Protein 1JP4 (pdb70)

Secondary structure (DSSP, 8-state):
--HHHHHHHHHHHHHHHHHHHHHHHHHH-----EEEEETTEEE-HHHHHHHHHHHHHHHHH-TTSEEEESS------GGG------HHHHTSPPPGGGTT--GGGEEEEEEEEE-HHHHHTT-GGG-EEEEEEEETTEEEEEEEEETTTTTTS-TTSPP-EEEEEETTTEEESS---PPPTT--EEEEESSS--HHHHHHHHTT--SEEEEES-HHHHHHHHHTTS-SEEEE-SS--BHHHHHHHHHHHHHTT-EEE-TTSPPP--STTS-SB-TT-EEEESS-HHHHHHHS-HHHHHH---

Nearest PDB structures (foldseek):
  1jp4-assembly1_A  TM=1.003E+00  e=3.052E-68  Rattus norvegicus
  2wef-assembly1_A  TM=9.963E-01  e=5.441E-61  Homo sapiens
  4qxd-assembly1_A  TM=8.250E-01  e=1.112E-19  Entamoeba histolytica HM-1:IMSS
  5djk-assembly1_A  TM=7.643E-01  e=1.186E-14  Mycobacterium tuberculosis
  1g0i-assembly1_B  TM=7.900E-01  e=2.298E-10  Methanocaldococcus jannaschii

GO terms:
  GO:0000287 magnesium ion binding (F, IDA)
  GO:0008441 3'(2'),5'-bisphosphate nucleotidase activity (F, IDA)
  GO:0004441 inositol-1,4-bisphosphate 1-phosphatase activity (F, IDA)

Foldseek 3Di:
DQPPLQLQQQLQQLQVLLLVLLVVCVVVPAFCWDADPDPQRIDTPSQVLSVLLNVVQSCVVQVLEAEAEDDDDDDHDPVSHDPDGHVVSVVDDDQPVCRPDDSNQKYKYWYSWFQVSCSVVVVQQQIWTKIWIDGPFATFKIKIKRSAVPVVVDDVDDGIWMWIAGANPFIDTDDFDAADPPFAEEEEAQRDDDPLQVVQVVLLVHPYYHHTTALQSVLVCQRRHVHFKYTGQAKDAFCRRPRRSQNNLVRLPKDKPFLQRHRGTDGPPDDGIPQGHMIIGNPPSVSSSVRGDPVSVVVTDD

Sequence (302 aa):
HNVLMRLVASAYSIAQKAGTIVRCVIAEGDLGIVQKTSATDLQTKADRMVQMSICSSLSRKFPKLTIIGEEDLPEVDQELIEDGQSEEILKQPCPSQYSAIKEEDLVVWVDPVDGTKEYTEGLLDNVTVLIGIAYEGKAIAGIINQPYYNYQAGPDAVLGRTIWGVLGLGAFGFQLKEAPAGKHIITTTRSHSNKLVTDCIAAMNPDNVLRVGGAGNKIIQLIEGKASAYVFASPGCKKWDTCAPEVILHAVGGKLTDIHGNPLQYDKEVKHMNSAGVLAALRNYEYYASRVPESVKSALIP

Structure (mmCIF, N/CA/C/O backbone):
data_1JP4
#
_entry.id   1JP4
#
_cell.length_a   48.635
_cell.length_b   74.493
_cell.length_c   92.827
_cell.angle_alpha   90.00
_cell.angle_beta   90.00
_cell.angle_gamma   90.00
#
_symmetry.space_group_name_H-M   'P 21 21 21'
#
loop_
_entity.id
_entity.type
_entity.pdbx_description
1 polymer "3'(2'),5'-bisphosphate nucleotidase"
2 non-polymer 'PHOSPHATE ION'
3 non-polymer 'MAGNESIUM ION'
4 non-polymer 'ADENOSINE MONOPHOSPHATE'
5 non-polymer BETA-MERCAPTOETHANOL
6 water water
#
loop_
_atom_site.group_PDB
_atom_site.id
_atom_site.type_symbol
_atom_site.label_atom_id
_atom_site.labe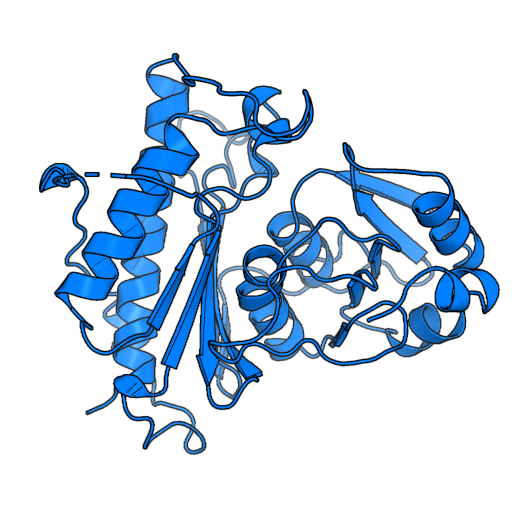l_alt_id
_atom_site.label_comp_id
_atom_site.label_asym_id
_atom_site.label_entity_id
_atom_site.label_seq_id
_atom_site.pdbx_PDB_ins_code
_atom_site.Cartn_x
_atom_site.Cartn_y
_atom_site.Cartn_z
_atom_site.occupancy
_atom_site.B_iso_or_equiv
_atom_site.auth_seq_id
_atom_site.auth_comp_id
_atom_site.auth_asym_id
_atom_site.auth_atom_id
_atom_site.pdbx_PDB_model_num
ATOM 1 N N . HIS A 1 5 ? 17.789 -1.674 15.054 1.00 24.76 5 HIS A N 1
ATOM 2 C CA . HIS A 1 5 ? 18.970 -1.146 15.783 1.00 20.28 5 HIS A CA 1
ATOM 3 C C . HIS A 1 5 ? 19.804 -0.182 14.912 1.00 15.83 5 HIS A C 1
ATOM 4 O O . HIS A 1 5 ? 20.619 0.561 15.439 1.00 17.77 5 HIS A O 1
ATOM 6 N N . ASN A 1 6 ? 19.640 -0.267 13.603 1.00 16.02 6 ASN A N 1
ATOM 7 C CA . ASN A 1 6 ? 20.198 0.735 12.669 1.00 14.97 6 ASN A CA 1
ATOM 8 C C . ASN A 1 6 ? 21.715 0.851 12.863 1.00 11.80 6 ASN A C 1
ATOM 9 O O . ASN A 1 6 ? 22.282 1.949 12.787 1.00 11.52 6 ASN A O 1
ATOM 14 N N . VAL A 1 7 ? 22.359 -0.291 13.079 1.00 12.98 7 VAL A N 1
ATOM 15 C CA . VAL A 1 7 ? 23.767 -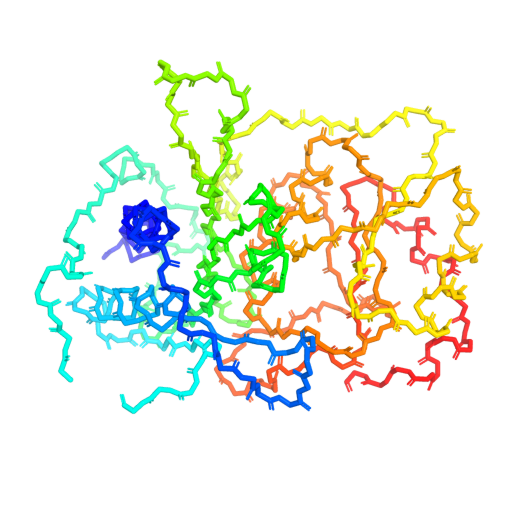0.286 13.483 1.00 11.34 7 VAL A CA 1
ATOM 16 C C . VAL A 1 7 ? 24.699 0.358 12.444 1.00 10.68 7 VAL A C 1
ATOM 17 O O . VAL A 1 7 ? 25.515 1.193 12.800 1.00 10.53 7 VAL A O 1
ATOM 21 N N . LEU A 1 8 ? 24.619 -0.060 11.188 1.00 10.64 8 LEU A N 1
ATOM 22 C CA . LEU A 1 8 ? 25.587 0.444 10.214 1.00 10.10 8 LEU A CA 1
ATOM 23 C C . LEU A 1 8 ? 25.516 1.961 10.099 1.00 9.60 8 LEU A C 1
ATOM 24 O O . LEU A 1 8 ? 26.543 2.656 10.158 1.00 10.59 8 LEU A O 1
ATOM 29 N N . MET A 1 9 ? 24.316 2.495 9.896 1.00 10.37 9 MET A N 1
ATOM 30 C CA . MET A 1 9 ? 24.212 3.926 9.684 1.00 8.53 9 MET A CA 1
ATOM 31 C C . MET A 1 9 ? 24.546 4.735 10.940 1.00 8.98 9 MET A C 1
ATOM 32 O O . MET A 1 9 ? 25.107 5.832 10.848 1.00 10.88 9 MET A O 1
ATOM 37 N N . ARG A 1 10 ? 24.241 4.195 12.126 1.00 9.61 10 ARG A N 1
ATOM 38 C CA . ARG A 1 10 ? 24.659 4.858 13.350 1.00 10.37 10 ARG A CA 1
ATOM 39 C C . ARG A 1 10 ? 26.192 4.907 13.434 1.00 9.45 10 ARG A C 1
ATOM 40 O O . ARG A 1 10 ? 26.801 5.920 13.828 1.00 8.20 10 ARG A O 1
ATOM 48 N N . LEU A 1 11 ? 26.814 3.801 13.066 1.00 10.92 11 LEU A N 1
ATOM 49 C CA . LEU A 1 11 ? 28.283 3.721 13.051 1.00 9.35 11 LEU A CA 1
ATOM 50 C C . LEU A 1 11 ? 28.902 4.713 12.081 1.00 8.97 11 LEU A C 1
ATOM 51 O O . LEU A 1 11 ? 29.866 5.413 12.434 1.00 9.79 11 LEU A O 1
ATOM 56 N N . VAL A 1 12 ? 28.394 4.760 10.856 1.00 8.81 12 VAL A N 1
ATOM 57 C CA . VAL A 1 12 ? 28.910 5.691 9.845 1.00 8.61 12 VAL A CA 1
ATOM 58 C C . VAL A 1 12 ? 28.744 7.154 10.288 1.00 9.70 12 VAL A C 1
ATOM 59 O O . VAL A 1 12 ? 29.672 7.975 10.181 1.00 8.35 12 VAL A O 1
ATOM 63 N N . ALA A 1 13 ? 27.590 7.459 10.853 1.00 8.98 13 ALA A N 1
ATOM 64 C CA . ALA A 1 13 ? 27.307 8.829 11.283 1.00 9.64 13 ALA A CA 1
ATOM 65 C C . ALA A 1 13 ? 28.245 9.260 12.422 1.00 8.61 13 ALA A C 1
ATOM 66 O O . ALA A 1 13 ? 28.716 10.400 12.460 1.00 9.40 13 ALA A O 1
ATOM 68 N N . SER A 1 14 ? 28.546 8.335 13.333 1.00 7.68 14 SER A N 1
ATOM 69 C CA . SER A 1 14 ? 29.513 8.630 14.398 1.00 8.19 14 SER A CA 1
ATOM 70 C C . SER A 1 14 ? 30.942 8.688 13.860 1.00 8.34 14 SER A C 1
ATOM 71 O O . SER A 1 14 ? 31.706 9.571 14.225 1.00 9.17 14 SER A O 1
ATOM 74 N N . ALA A 1 15 ? 31.289 7.750 12.984 1.00 10.14 15 ALA A N 1
ATOM 75 C CA . ALA A 1 15 ? 32.638 7.729 12.412 1.00 9.00 15 ALA A CA 1
ATOM 76 C C . ALA A 1 15 ? 32.943 9.009 11.665 1.00 9.99 15 ALA A C 1
ATOM 77 O O . ALA A 1 15 ? 34.052 9.496 11.722 1.00 8.21 15 ALA A O 1
ATOM 79 N N . TYR A 1 16 ? 31.932 9.586 11.013 1.00 8.04 16 TYR A N 1
ATOM 80 C CA . TYR A 1 16 ? 32.101 10.862 10.292 1.00 8.86 16 TYR A CA 1
ATOM 81 C C . TYR A 1 16 ? 32.573 11.960 11.280 1.00 8.88 16 TYR A C 1
ATOM 82 O O . TYR A 1 16 ? 33.575 12.623 11.064 1.00 8.87 16 TYR A O 1
ATOM 91 N N . SER A 1 17 ? 31.864 12.121 12.404 1.00 9.08 17 SER A N 1
ATOM 92 C CA . SER A 1 17 ? 32.223 13.117 13.401 1.00 9.35 17 SER A CA 1
ATOM 93 C C . SER A 1 17 ? 33.560 12.800 14.067 1.00 9.76 17 SER A C 1
ATOM 94 O O . SER A 1 17 ? 34.361 13.704 14.344 1.00 10.53 17 SER A O 1
ATOM 97 N N . ILE A 1 18 ? 33.809 11.519 14.319 1.00 7.97 18 ILE A N 1
ATOM 98 C CA . ILE A 1 18 ? 35.068 11.087 14.912 1.00 8.61 18 ILE A CA 1
ATOM 99 C C . ILE A 1 18 ? 36.246 11.415 13.979 1.00 9.06 18 ILE A C 1
ATOM 100 O O . ILE A 1 18 ? 37.317 11.849 14.411 1.00 11.50 18 ILE A O 1
ATOM 105 N N . ALA A 1 19 ? 36.044 11.214 12.678 1.00 9.00 19 ALA A N 1
ATOM 106 C CA . ALA A 1 19 ? 37.090 11.566 11.707 1.00 7.94 19 ALA A CA 1
ATOM 107 C C . ALA A 1 19 ? 37.330 13.062 11.654 1.00 9.34 19 ALA A C 1
ATOM 108 O O . ALA A 1 19 ? 38.475 13.505 11.491 1.00 9.38 19 ALA A O 1
ATOM 110 N N . GLN A 1 20 ? 36.267 13.867 11.760 1.00 10.27 20 GLN A N 1
ATOM 111 C CA . GLN A 1 20 ? 36.450 15.319 11.854 1.00 10.10 20 GLN A CA 1
ATOM 112 C C . GLN A 1 20 ? 37.278 15.703 13.077 1.00 11.76 20 GLN A C 1
ATOM 113 O O . GLN A 1 20 ? 38.171 16.575 13.004 1.00 9.95 20 GLN A O 1
ATOM 119 N N . LYS A 1 21 ? 37.047 15.035 14.208 1.00 10.99 21 LYS A N 1
ATOM 120 C CA . LYS A 1 21 ? 37.851 15.335 15.392 1.00 11.25 21 LYS A CA 1
ATOM 121 C C . LYS A 1 21 ? 39.304 14.976 15.147 1.00 10.15 21 LYS A C 1
ATOM 122 O O . LYS A 1 21 ? 40.239 15.715 15.524 1.00 10.76 21 LYS A O 1
ATOM 128 N N . ALA A 1 22 ? 39.511 13.862 14.457 1.00 10.21 22 ALA A N 1
ATOM 129 C CA . ALA A 1 22 ? 40.866 13.430 14.122 1.00 9.64 22 ALA A CA 1
ATOM 130 C C . ALA A 1 22 ? 41.580 14.497 13.298 1.00 8.81 22 ALA A C 1
ATOM 131 O O . ALA A 1 22 ? 42.756 14.805 13.535 1.00 8.99 22 ALA A O 1
ATOM 133 N N . GLY A 1 23 ? 40.897 15.067 12.332 1.00 7.33 23 GLY A N 1
ATOM 134 C CA . GLY A 1 23 ? 41.486 16.157 11.561 1.00 9.81 23 GLY A CA 1
ATOM 135 C C . GLY A 1 23 ? 41.915 17.341 12.420 1.00 11.06 23 GLY A C 1
ATOM 136 O O . GLY A 1 23 ? 43.000 17.921 12.191 1.00 11.84 23 GLY A O 1
ATOM 137 N N . THR A 1 24 ? 41.105 17.699 13.413 1.00 10.40 24 THR A N 1
ATOM 138 C CA . THR A 1 24 ? 41.534 18.745 14.346 1.00 9.78 24 THR A CA 1
ATOM 139 C C . THR A 1 24 ? 42.788 18.354 15.076 1.00 10.26 24 THR A C 1
ATOM 140 O O . THR A 1 24 ? 43.655 19.201 15.300 1.00 11.60 24 THR A O 1
ATOM 144 N N . ILE A 1 25 ? 42.942 17.084 15.442 1.00 10.58 25 ILE A N 1
ATOM 145 C CA . ILE A 1 25 ? 44.170 16.656 16.108 1.00 11.27 25 ILE A CA 1
ATOM 146 C C . ILE A 1 25 ? 45.398 16.715 15.193 1.00 9.81 25 ILE A C 1
ATOM 147 O O . ILE A 1 25 ? 46.464 17.189 15.589 1.00 12.31 25 ILE A O 1
ATOM 152 N N . VAL A 1 26 ? 45.234 16.285 13.943 1.00 9.22 26 VAL A N 1
ATOM 153 C CA . VAL A 1 26 ? 46.306 16.329 12.968 1.00 9.38 26 VAL A CA 1
ATOM 154 C C . VAL A 1 26 ? 46.788 17.758 12.766 1.00 10.57 26 VAL A C 1
ATOM 155 O O . VAL A 1 26 ? 47.978 18.022 12.726 1.00 12.25 26 VAL A O 1
ATOM 159 N N . ARG A 1 27 ? 45.867 18.691 12.668 1.00 11.14 27 ARG A N 1
ATOM 160 C CA . ARG A 1 27 ? 46.266 20.091 12.497 1.00 11.76 27 ARG A CA 1
ATOM 161 C C . ARG A 1 27 ? 46.900 20.705 13.749 1.00 12.62 27 ARG A C 1
ATOM 162 O O . ARG A 1 27 ? 47.834 21.503 13.637 1.00 15.08 27 ARG A O 1
ATOM 170 N N . CYS A 1 28 ? 46.430 20.292 14.910 1.00 12.42 28 CYS A N 1
ATOM 171 C CA . CYS A 1 28 ? 46.920 20.800 16.185 1.00 14.48 28 CYS A CA 1
ATOM 172 C C . CYS A 1 28 ? 48.368 20.380 16.410 1.00 16.27 28 CYS A C 1
ATOM 173 O O . CYS A 1 28 ? 49.211 21.163 16.885 1.00 15.99 28 CYS A O 1
ATOM 176 N N . VAL A 1 29 ? 48.695 19.154 16.031 1.00 13.60 29 VAL A N 1
ATOM 177 C CA . VAL A 1 29 ? 50.075 18.681 16.193 1.00 13.37 29 VAL A CA 1
ATOM 178 C C . VAL A 1 29 ? 51.022 19.515 15.328 1.00 14.68 29 VAL A C 1
ATOM 179 O O . VAL A 1 29 ? 52.082 19.903 15.794 1.00 15.64 29 VAL A O 1
ATOM 183 N N . ILE A 1 30 ? 50.654 19.822 14.083 1.00 14.06 30 ILE A N 1
ATOM 184 C CA . ILE A 1 30 ? 51.525 20.666 13.241 1.00 15.58 30 ILE A CA 1
ATOM 185 C C . ILE A 1 30 ? 51.642 22.053 13.881 1.00 17.47 30 ILE A C 1
ATOM 186 O O . ILE A 1 30 ? 52.722 22.620 13.962 1.00 19.24 30 ILE A O 1
ATOM 191 N N . ALA A 1 31 ? 50.528 22.598 14.326 1.00 18.26 31 ALA A N 1
ATOM 192 C CA . ALA A 1 31 ? 50.488 23.960 14.866 1.00 21.23 31 ALA A CA 1
ATOM 193 C C . ALA A 1 31 ? 51.333 24.117 16.120 1.00 22.45 31 ALA A C 1
ATOM 194 O O . ALA A 1 31 ? 51.942 25.171 16.340 1.00 23.69 31 ALA A O 1
ATOM 196 N N . GLU A 1 32 ? 51.349 23.097 16.958 1.00 19.77 32 GLU A N 1
ATOM 197 C CA . GLU A 1 32 ? 52.140 23.165 18.185 1.00 22.48 32 GLU A CA 1
ATOM 198 C C . GLU A 1 32 ? 53.625 22.855 17.901 1.00 23.51 32 GLU A C 1
ATOM 199 O O . GLU A 1 32 ? 54.475 23.127 18.753 1.00 27.69 32 GLU A O 1
ATOM 205 N N . GLY A 1 33 ? 53.942 22.301 16.728 1.00 22.92 33 GLY A N 1
ATOM 206 C CA . GLY A 1 33 ? 55.334 22.214 16.263 1.00 23.62 33 GLY A CA 1
ATOM 207 C C . GLY A 1 33 ? 56.191 20.981 16.539 1.00 25.12 33 GLY A C 1
ATOM 208 O O . GLY A 1 33 ? 57.181 20.743 15.832 1.00 28.52 33 GLY A O 1
ATOM 209 N N . ASP A 1 34 ? 55.853 20.216 17.568 1.00 21.80 34 ASP A N 1
ATOM 210 C CA . ASP A 1 34 ? 56.619 19.037 17.931 1.00 22.59 34 ASP A CA 1
ATOM 211 C C . ASP A 1 34 ? 55.931 17.786 17.449 1.00 20.41 34 ASP A C 1
ATOM 212 O O . ASP A 1 34 ? 54.912 17.387 18.020 1.00 21.99 34 ASP A O 1
ATOM 217 N N . LEU A 1 35 ? 56.482 17.152 16.420 1.00 20.18 35 LEU A N 1
ATOM 218 C CA . LEU A 1 35 ? 55.813 15.986 15.823 1.00 17.47 35 LEU A CA 1
ATOM 219 C C . LEU A 1 35 ? 56.075 14.693 16.573 1.00 17.52 35 LEU A C 1
ATOM 220 O O . LEU A 1 35 ? 55.392 13.684 16.361 1.00 17.11 35 LEU A O 1
ATOM 225 N N . GLY A 1 36 ? 57.024 14.720 17.508 1.00 17.16 36 GLY A N 1
ATOM 226 C CA . GLY A 1 36 ? 57.315 13.539 18.294 1.00 16.26 36 GLY A CA 1
ATOM 227 C C . GLY A 1 36 ? 57.585 12.306 17.462 1.00 15.97 36 GLY A C 1
ATOM 228 O O . GLY A 1 36 ? 57.054 11.226 17.709 1.00 17.66 36 GLY A O 1
ATOM 229 N N . ILE A 1 37 ? 58.466 12.469 16.486 1.00 16.24 37 ILE A N 1
ATOM 230 C CA . ILE A 1 37 ? 58.746 11.435 15.515 1.00 14.65 37 ILE A CA 1
ATOM 231 C C . ILE A 1 37 ? 59.498 10.273 16.112 1.00 19.80 37 ILE A C 1
ATOM 232 O O . ILE A 1 37 ? 60.542 10.449 16.757 1.00 20.02 37 ILE A O 1
ATOM 237 N N . VAL A 1 38 ? 58.939 9.086 15.900 1.00 17.41 38 VAL A N 1
ATOM 238 C CA . VAL A 1 38 ? 59.535 7.813 16.289 1.00 20.63 38 VAL A CA 1
ATOM 239 C C . VAL A 1 38 ? 59.772 6.990 15.019 1.00 19.75 38 VAL A C 1
ATOM 240 O O . VAL A 1 38 ? 58.901 6.850 14.181 1.00 19.00 38 VAL A O 1
ATOM 244 N N . GLN A 1 39 ? 60.959 6.447 14.875 1.00 18.31 39 GLN A N 1
ATOM 245 C CA . GLN A 1 39 ? 61.232 5.598 13.763 1.00 17.82 39 GLN A CA 1
ATOM 246 C C . GLN A 1 39 ? 60.865 4.171 14.145 1.00 20.29 39 GLN A C 1
ATOM 247 O O . GLN A 1 39 ? 61.267 3.674 15.216 1.00 20.54 39 GLN A O 1
ATOM 253 N N . LYS A 1 40 ? 60.105 3.501 13.292 1.00 18.48 40 LYS A N 1
ATOM 254 C CA . LYS A 1 40 ? 59.752 2.109 13.511 1.00 20.58 40 LYS A CA 1
ATOM 255 C C . LYS A 1 40 ? 60.792 1.227 12.777 1.00 20.34 40 LYS A C 1
ATOM 256 O O . LYS A 1 40 ? 61.929 1.137 13.259 1.00 24.57 40 LYS A O 1
ATOM 262 N N . THR A 1 41 ? 60.466 0.641 11.627 1.00 19.88 41 THR A N 1
ATOM 263 C CA . THR A 1 41 ? 61.408 -0.284 10.983 1.00 20.72 41 THR A CA 1
ATOM 264 C C . THR A 1 41 ? 62.482 0.364 10.113 1.00 19.57 41 THR A C 1
ATOM 265 O O . THR A 1 41 ? 63.450 -0.293 9.707 1.00 18.98 41 THR A O 1
ATOM 269 N N . SER A 1 42 ? 62.310 1.634 9.820 1.00 17.23 42 SER A N 1
ATOM 270 C CA . SER A 1 42 ? 63.258 2.363 8.992 1.00 16.59 42 SER A CA 1
ATOM 271 C C . SER A 1 42 ? 62.936 3.827 8.998 1.00 15.09 42 SER A C 1
ATOM 272 O O . SER A 1 42 ? 61.884 4.249 9.479 1.00 15.14 42 SER A O 1
ATOM 275 N N . ALA A 1 43 ? 63.835 4.609 8.423 1.00 13.84 43 ALA A N 1
ATOM 276 C CA . ALA A 1 43 ? 63.622 6.048 8.292 1.00 12.04 43 ALA A CA 1
ATOM 277 C C . ALA A 1 43 ? 62.429 6.436 7.433 1.00 12.55 43 ALA A C 1
ATOM 278 O O . ALA A 1 43 ? 61.994 7.589 7.510 1.00 15.37 43 ALA A O 1
ATOM 280 N N . THR A 1 44 ? 61.905 5.518 6.631 1.00 14.49 44 THR A N 1
ATOM 281 C CA . THR A 1 44 ? 60.672 5.813 5.900 1.00 18.12 44 THR A CA 1
ATOM 282 C C . THR A 1 44 ? 59.444 5.194 6.560 1.00 18.04 44 THR A C 1
ATOM 283 O O . THR A 1 44 ? 58.332 5.262 5.993 1.00 19.45 44 THR A O 1
ATOM 287 N N . ASP A 1 45 ? 59.619 4.587 7.737 1.00 15.22 45 ASP A N 1
ATOM 288 C CA . ASP A 1 45 ? 58.524 3.932 8.450 1.00 14.89 45 ASP A CA 1
ATOM 289 C C . ASP A 1 45 ? 58.353 4.608 9.811 1.00 13.91 45 ASP A C 1
ATOM 290 O O . ASP A 1 45 ? 58.913 4.163 10.833 1.00 16.29 45 ASP A O 1
ATOM 295 N N . LEU A 1 46 ? 57.645 5.735 9.797 1.00 13.93 46 LEU A N 1
ATOM 296 C CA . LEU A 1 46 ? 57.553 6.639 10.931 1.00 12.13 46 LEU A CA 1
ATOM 297 C C . LEU A 1 46 ? 56.220 6.640 11.681 1.00 13.40 46 LEU A C 1
ATOM 298 O O . LEU A 1 46 ? 55.178 6.263 11.125 1.00 12.57 46 LEU A O 1
ATOM 303 N N . GLN A 1 47 ? 56.282 7.092 12.943 1.00 12.88 47 GLN A N 1
ATOM 304 C CA . GLN A 1 47 ? 55.108 7.289 13.795 1.00 13.41 47 GLN A CA 1
ATOM 305 C C . GLN A 1 47 ? 55.281 8.618 14.523 1.00 14.37 47 GLN A C 1
ATOM 306 O O . GLN A 1 47 ? 56.363 8.882 15.078 1.00 16.83 47 GLN A O 1
ATOM 312 N N . THR A 1 48 ? 54.261 9.470 14.469 1.00 12.01 48 THR A N 1
ATOM 313 C CA . THR A 1 48 ? 54.294 10.759 15.133 1.00 13.20 48 THR A CA 1
ATOM 314 C C . THR A 1 48 ? 53.253 10.843 16.234 1.00 11.68 48 THR A C 1
ATOM 315 O O . THR A 1 48 ? 52.399 9.955 16.407 1.00 11.66 48 THR A O 1
ATOM 319 N N . LYS A 1 49 ? 53.307 11.955 16.946 1.00 12.87 49 LYS A N 1
ATOM 320 C CA . LYS A 1 49 ? 52.333 12.268 17.972 1.00 13.32 49 LYS A CA 1
ATOM 321 C C . LYS A 1 49 ? 50.917 12.233 17.406 1.00 12.46 49 LYS A C 1
ATOM 322 O O . LYS A 1 49 ? 49.959 11.860 18.109 1.00 12.20 49 LYS A O 1
ATOM 328 N N . ALA A 1 50 ? 50.757 12.644 16.151 1.00 11.50 50 ALA A N 1
ATOM 329 C CA . ALA A 1 50 ? 49.427 12.628 15.562 1.00 12.88 50 ALA A CA 1
ATOM 330 C C . ALA A 1 50 ? 48.913 11.218 15.375 1.00 9.76 50 ALA A C 1
ATOM 331 O O . ALA A 1 50 ? 47.749 10.941 15.673 1.00 10.51 50 ALA A O 1
ATOM 333 N N . ASP A 1 51 ? 49.761 10.316 14.899 1.00 10.55 51 ASP A N 1
ATOM 334 C CA . ASP A 1 51 ? 49.337 8.935 14.742 1.00 10.63 51 ASP A CA 1
ATOM 335 C C . ASP A 1 51 ? 48.860 8.353 16.073 1.00 12.44 51 ASP A C 1
ATOM 336 O O . ASP A 1 51 ? 47.824 7.677 16.148 1.00 12.13 51 ASP A O 1
ATOM 341 N N . ARG A 1 52 ? 49.620 8.622 17.138 1.00 10.40 52 ARG A N 1
ATOM 342 C CA . ARG A 1 52 ? 49.313 8.044 18.447 1.00 12.52 52 ARG A CA 1
ATOM 343 C C . ARG A 1 52 ? 48.047 8.670 19.030 1.00 11.75 52 ARG A C 1
ATOM 344 O O . ARG A 1 52 ? 47.104 7.973 19.424 1.00 12.08 52 ARG A O 1
ATOM 352 N N . MET A 1 53 ? 47.965 9.986 19.026 1.00 11.72 53 MET A N 1
ATOM 353 C CA . MET A 1 53 ? 46.795 10.655 19.585 1.00 12.13 53 MET A CA 1
ATOM 354 C C . MET A 1 53 ? 45.491 10.398 18.803 1.00 10.96 53 MET A C 1
ATOM 355 O O . MET A 1 53 ? 44.432 10.226 19.392 1.00 11.15 53 MET A O 1
ATOM 360 N N . VAL A 1 54 ? 45.553 10.478 17.481 1.00 9.37 54 VAL A N 1
ATOM 361 C CA . VAL A 1 54 ? 44.397 10.195 16.673 1.00 9.99 54 VAL A CA 1
ATOM 362 C C . VAL A 1 54 ? 43.939 8.764 16.929 1.00 10.09 54 VAL A C 1
ATOM 363 O O . VAL A 1 54 ? 42.733 8.520 17.078 1.00 9.32 54 VAL A O 1
ATOM 367 N N . GLN A 1 55 ? 44.853 7.807 16.985 1.00 9.05 55 GLN A N 1
ATOM 368 C CA . GLN A 1 55 ? 44.400 6.424 17.202 1.00 9.66 55 GLN A CA 1
ATOM 369 C C . GLN A 1 55 ? 43.685 6.284 18.547 1.00 10.61 55 GLN A C 1
ATOM 370 O O . GLN A 1 55 ? 42.631 5.633 18.615 1.00 10.11 55 GLN A O 1
ATOM 376 N N . MET A 1 56 ? 44.255 6.881 19.589 1.00 11.53 56 MET A N 1
ATOM 377 C CA . MET A 1 56 ? 43.593 6.909 20.907 1.00 10.66 56 MET A CA 1
ATOM 378 C C . MET A 1 56 ? 42.176 7.507 20.842 1.00 11.49 56 MET A C 1
ATOM 379 O O . MET A 1 56 ? 41.226 6.943 21.396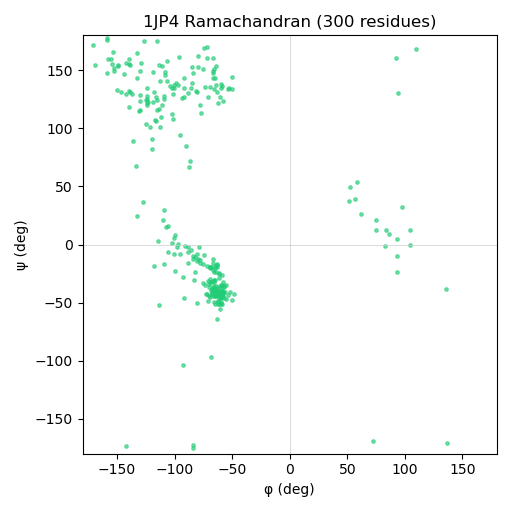 1.00 12.14 56 MET A O 1
ATOM 385 N N . SER A 1 57 ? 42.044 8.634 20.168 1.00 8.73 57 SER A N 1
ATOM 386 C CA . SER A 1 57 ? 40.756 9.318 19.995 1.00 10.31 57 SER A CA 1
ATOM 387 C C . SER A 1 57 ? 39.761 8.440 19.219 1.00 10.28 57 SER A C 1
ATOM 388 O O . SER A 1 57 ? 38.624 8.238 19.642 1.00 9.23 57 SER A O 1
ATOM 391 N N . ILE A 1 58 ? 40.170 7.914 18.073 1.00 9.47 58 ILE A N 1
ATOM 392 C CA . ILE A 1 58 ? 39.244 7.125 17.268 1.00 9.10 58 ILE A CA 1
ATOM 393 C C . ILE A 1 58 ? 38.811 5.838 17.990 1.00 9.19 58 ILE A C 1
ATOM 394 O O . ILE A 1 58 ? 37.633 5.514 18.116 1.00 11.34 58 ILE A O 1
ATOM 399 N N . CYS A 1 59 ? 39.760 5.078 18.470 1.00 11.42 59 CYS A N 1
ATOM 400 C CA . CYS A 1 59 ? 39.422 3.815 19.096 1.00 12.98 59 CYS A CA 1
ATOM 401 C C . CYS A 1 59 ? 38.590 3.994 20.381 1.00 11.11 59 CYS A C 1
ATOM 402 O O . CYS A 1 59 ? 37.584 3.299 20.591 1.00 11.31 59 CYS A O 1
ATOM 405 N N . SER A 1 60 ? 38.946 4.953 21.222 1.00 10.92 60 SER A N 1
ATOM 406 C CA . SER A 1 60 ? 38.197 5.171 22.448 1.00 12.80 60 SER A CA 1
ATOM 407 C C . SER A 1 60 ? 36.797 5.696 22.164 1.00 11.37 60 SER A C 1
ATOM 408 O O . SER A 1 60 ? 35.837 5.308 22.812 1.00 10.74 60 SER A O 1
ATOM 411 N N . SER A 1 61 ? 36.683 6.563 21.172 1.00 8.36 61 SER A N 1
ATOM 412 C CA . SER A 1 61 ? 35.401 7.131 20.801 1.00 7.98 61 SER A CA 1
ATOM 413 C C . SER A 1 61 ? 34.467 6.079 20.205 1.00 8.67 61 SER A C 1
ATOM 414 O O . SER A 1 61 ? 33.293 6.061 20.533 1.00 9.98 61 SER A O 1
ATOM 417 N N . LEU A 1 62 ? 34.983 5.186 19.357 1.00 9.27 62 LEU A N 1
ATOM 418 C CA . LEU A 1 62 ? 34.149 4.177 18.742 1.00 9.23 62 LEU A CA 1
ATOM 419 C C . LEU A 1 62 ? 33.745 3.127 19.781 1.00 11.32 62 LEU A C 1
ATOM 420 O O . LEU A 1 62 ? 32.599 2.696 19.807 1.00 11.84 62 LEU A O 1
ATOM 425 N N . SER A 1 63 ? 34.687 2.727 20.612 1.00 11.74 63 SER A N 1
ATOM 426 C CA . SER A 1 63 ? 34.460 1.655 21.568 1.00 12.07 63 SER A CA 1
ATOM 427 C C . SER A 1 63 ? 33.475 2.091 22.661 1.00 14.08 63 SER A C 1
ATOM 428 O O . SER A 1 63 ? 32.693 1.268 23.152 1.00 13.13 63 SER A O 1
ATOM 432 N N . ARG A 1 64 ? 33.494 3.373 22.993 1.00 12.26 64 ARG A N 1
ATOM 433 C CA . ARG A 1 64 ? 32.554 3.975 23.948 1.00 13.54 64 ARG A CA 1
ATOM 434 C C . ARG A 1 64 ? 31.128 3.798 23.463 1.00 14.02 64 ARG A C 1
ATOM 435 O O . ARG A 1 64 ? 30.231 3.516 24.233 1.00 14.24 64 ARG A O 1
ATOM 443 N N . LYS A 1 65 ? 30.893 4.019 22.179 1.00 11.30 65 LYS A N 1
ATOM 444 C CA . LYS A 1 65 ? 29.527 3.962 21.678 1.00 11.68 65 LYS A CA 1
ATOM 445 C C . LYS A 1 65 ? 29.131 2.626 21.151 1.00 10.07 65 LYS A C 1
ATOM 446 O O . LYS A 1 65 ? 27.925 2.300 21.170 1.00 11.44 65 LYS A O 1
ATOM 452 N N . PHE A 1 66 ? 30.106 1.866 20.656 1.00 9.68 66 PHE A N 1
ATOM 453 C CA . PHE A 1 66 ? 29.886 0.583 19.984 1.00 11.19 66 PHE A CA 1
ATOM 454 C C . PHE A 1 66 ? 30.853 -0.467 20.514 1.00 11.60 66 PHE A C 1
ATOM 455 O O . PHE A 1 66 ? 31.782 -0.905 19.850 1.00 9.52 66 PHE A O 1
ATOM 463 N N . PRO A 1 67 ? 30.683 -0.856 21.771 1.00 9.89 67 PRO A N 1
ATOM 464 C CA . PRO A 1 67 ? 31.640 -1.767 22.420 1.00 11.07 67 PRO A CA 1
ATOM 465 C C . PRO A 1 67 ? 31.734 -3.160 21.844 1.00 11.20 67 PRO A C 1
ATOM 466 O O . PRO A 1 67 ? 32.717 -3.843 22.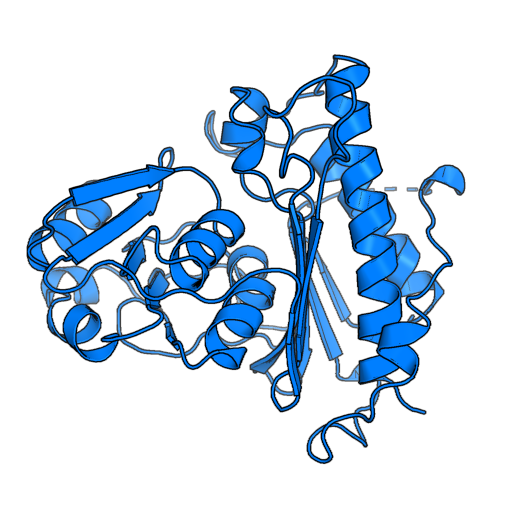135 1.00 11.29 67 PRO A O 1
ATOM 470 N N . LYS A 1 68 ? 30.747 -3.623 21.079 1.00 10.00 68 LYS A N 1
ATOM 471 C CA . LYS A 1 68 ? 30.821 -4.924 20.472 1.00 11.72 68 LYS A CA 1
ATOM 472 C C . LYS A 1 68 ? 31.656 -5.019 19.201 1.00 12.22 68 LYS A C 1
ATOM 473 O O . LYS A 1 68 ? 31.933 -6.120 18.761 1.00 12.56 68 LYS A O 1
ATOM 480 N N . LEU A 1 69 ? 32.030 -3.889 18.613 1.00 12.24 69 LEU A N 1
ATOM 481 C CA . LEU A 1 69 ? 32.842 -3.929 17.375 1.00 12.13 69 LEU A CA 1
ATOM 482 C C . LEU A 1 69 ? 34.210 -4.556 17.625 1.00 12.09 69 LEU A C 1
ATOM 483 O O . LEU A 1 69 ? 34.792 -4.410 18.719 1.00 13.37 69 LEU A O 1
ATOM 488 N N . THR A 1 70 ? 34.772 -5.131 16.563 1.00 9.97 70 THR A N 1
ATOM 489 C CA . THR A 1 70 ? 36.196 -5.409 16.532 1.00 11.34 70 THR A CA 1
ATOM 490 C C . THR A 1 70 ? 36.854 -4.210 15.851 1.00 11.48 70 THR A C 1
ATOM 491 O O . THR A 1 70 ? 36.405 -3.831 14.783 1.00 9.93 70 THR A O 1
ATOM 495 N N . ILE A 1 71 ? 37.840 -3.614 16.497 1.00 10.41 71 ILE A N 1
ATOM 496 C CA . ILE A 1 71 ? 38.545 -2.450 15.956 1.00 11.55 71 ILE A CA 1
ATOM 497 C C . ILE A 1 71 ? 40.035 -2.774 15.898 1.00 10.46 71 ILE A C 1
ATOM 498 O O . ILE A 1 71 ? 40.624 -3.190 16.910 1.00 12.09 71 ILE A O 1
ATOM 503 N N . ILE A 1 72 ? 40.631 -2.636 14.725 1.00 10.07 72 ILE A N 1
ATOM 504 C CA . ILE A 1 72 ? 42.059 -2.924 14.516 1.00 11.96 72 ILE A CA 1
ATOM 505 C C . ILE A 1 72 ? 42.723 -1.679 13.949 1.00 11.85 72 ILE A C 1
ATOM 506 O O . ILE A 1 72 ? 42.359 -1.222 12.876 1.00 11.75 72 ILE A O 1
ATOM 511 N N . GLY A 1 73 ? 43.707 -1.151 14.668 1.00 11.41 73 GLY A N 1
ATOM 512 C CA . GLY A 1 73 ? 44.415 0.058 14.260 1.00 10.40 73 GLY A CA 1
ATOM 513 C C . GLY A 1 73 ? 45.862 -0.214 13.923 1.00 10.80 73 GLY A C 1
ATOM 514 O O . GLY A 1 73 ? 46.472 -1.150 14.456 1.00 12.30 73 GLY A O 1
ATOM 515 N N . GLU A 1 74 ? 46.440 0.629 13.073 1.00 8.87 74 GLU A N 1
ATOM 516 C CA . GLU A 1 74 ? 47.804 0.446 12.659 1.00 9.37 74 GLU A CA 1
ATOM 517 C C . GLU A 1 74 ? 48.832 0.399 13.778 1.00 10.83 74 GLU A C 1
ATOM 518 O O . GLU A 1 74 ? 49.739 -0.474 13.736 1.00 11.20 74 GLU A O 1
ATOM 524 N N . GLU A 1 75 ? 48.732 1.338 14.723 1.00 10.39 75 GLU A N 1
ATOM 525 C CA . GLU A 1 75 ? 49.792 1.571 15.714 1.00 11.80 75 GLU A CA 1
ATOM 526 C C . GLU A 1 75 ? 49.643 0.618 16.886 1.00 14.65 75 GLU A C 1
ATOM 527 O O . GLU A 1 75 ? 48.541 0.327 17.323 1.00 13.36 75 GLU A O 1
ATOM 533 N N . ASP A 1 76 ? 50.778 0.104 17.345 1.00 15.19 76 ASP A N 1
ATOM 534 C CA . ASP A 1 76 ? 50.809 -0.808 18.494 1.00 18.13 76 ASP A CA 1
ATOM 535 C C . ASP A 1 76 ? 51.097 0.015 19.740 1.00 18.84 76 ASP A C 1
ATOM 536 O O . ASP A 1 76 ? 52.247 0.313 20.038 1.00 23.48 76 ASP A O 1
ATOM 541 N N . LEU A 1 77 ? 50.047 0.416 20.435 1.00 19.08 77 LEU A N 1
ATOM 542 C CA . LEU A 1 77 ? 50.109 1.394 21.503 1.00 20.60 77 LEU A CA 1
ATOM 543 C C . LEU A 1 77 ? 49.831 0.622 22.775 1.00 26.19 77 LEU A C 1
ATOM 544 O O . LEU A 1 77 ? 49.152 -0.398 22.750 1.00 24.86 77 LEU A O 1
ATOM 549 N N . PRO A 1 78 ? 50.353 1.130 23.880 1.00 29.18 78 PRO A N 1
ATOM 550 C CA . PRO A 1 78 ? 50.110 0.549 25.214 1.00 32.32 78 PRO A CA 1
ATOM 551 C C . PRO A 1 78 ? 48.669 0.724 25.655 1.00 32.92 78 PRO A C 1
ATOM 552 O O . PRO A 1 78 ? 48.136 1.792 25.362 1.00 33.34 78 PRO A O 1
ATOM 556 N N . GLU A 1 81 ? 45.225 5.084 29.484 1.00 46.49 81 GLU A N 1
ATOM 557 C CA . GLU A 1 81 ? 44.170 6.008 29.899 1.00 45.21 81 GLU A CA 1
ATOM 558 C C . GLU A 1 81 ? 44.061 7.121 28.879 1.00 42.71 81 GLU A C 1
ATOM 559 O O . GLU A 1 81 ? 45.044 7.793 28.579 1.00 44.27 81 GLU A O 1
ATOM 560 N N . VAL A 1 82 ? 42.875 7.302 28.312 1.00 42.80 82 VAL A N 1
ATOM 561 C CA . VAL A 1 82 ? 42.706 8.325 27.284 1.00 41.00 82 VAL A CA 1
ATOM 562 C C . VAL A 1 82 ? 42.059 9.570 27.862 1.00 39.44 82 VAL A C 1
ATOM 563 O O . VAL A 1 82 ? 41.081 9.476 28.604 1.00 41.14 82 VAL A O 1
ATOM 567 N N . ASP A 1 83 ? 42.608 10.735 27.523 1.00 37.88 83 ASP A N 1
ATOM 568 C CA . ASP A 1 83 ? 42.052 12.005 27.975 1.00 36.70 83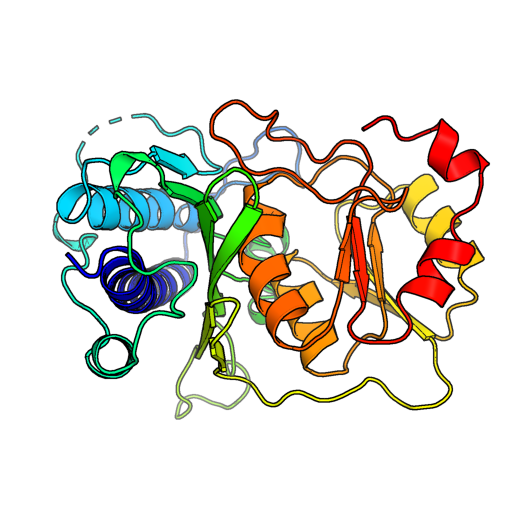 ASP A CA 1
ATOM 569 C C . ASP A 1 83 ? 40.669 12.187 27.405 1.00 35.20 83 ASP A C 1
ATOM 570 O O . ASP A 1 83 ? 40.424 11.927 26.217 1.00 34.24 83 ASP A O 1
ATOM 573 N N . GLN A 1 84 ? 39.767 12.655 28.254 1.00 32.52 84 GLN A N 1
ATOM 574 C CA . GLN A 1 84 ? 38.395 12.870 27.851 1.00 30.48 84 GLN A CA 1
ATOM 575 C C . GLN A 1 84 ? 38.339 13.901 26.742 1.00 27.72 84 GLN A C 1
ATOM 576 O O . GLN A 1 84 ? 37.407 13.922 25.964 1.00 27.23 84 GLN A O 1
ATOM 577 N N . GLU A 1 85 ? 39.351 14.759 26.680 1.00 26.23 85 GLU A N 1
ATOM 578 C CA . GLU A 1 85 ? 39.435 15.767 25.646 1.00 25.29 85 GLU A CA 1
ATOM 579 C C . GLU A 1 85 ? 39.519 15.147 24.233 1.00 21.66 85 GLU A C 1
ATOM 580 O O . GLU A 1 85 ? 39.125 15.771 23.259 1.00 23.76 85 GLU A O 1
ATOM 581 N N . LEU A 1 86 ? 40.023 13.921 24.157 1.00 21.92 86 LEU A N 1
ATOM 582 C CA . LEU A 1 86 ? 40.131 13.207 22.876 1.00 20.22 86 LEU A CA 1
ATOM 583 C C . LEU A 1 86 ? 38.852 12.484 22.469 1.00 19.17 86 LEU A C 1
ATOM 584 O O . LEU A 1 86 ? 38.759 11.969 21.355 1.00 18.14 86 LEU A O 1
ATOM 589 N N . ILE A 1 87 ? 37.882 12.399 23.374 1.00 16.93 87 ILE A N 1
ATOM 590 C CA . ILE A 1 87 ? 36.652 11.691 23.069 1.00 17.44 87 ILE A CA 1
ATOM 591 C C . ILE A 1 87 ? 35.694 12.544 22.242 1.00 16.77 87 ILE A C 1
ATOM 592 O O . ILE A 1 87 ? 35.428 13.704 22.570 1.00 20.16 87 ILE A O 1
ATOM 597 N N . GLU A 1 88 ? 35.184 11.951 21.165 1.00 14.72 88 GLU A N 1
ATOM 598 C CA . GLU A 1 88 ? 34.172 12.607 20.341 1.00 13.89 88 GLU A CA 1
ATOM 599 C C . GLU A 1 88 ? 32.863 11.871 20.520 1.00 11.90 88 GLU A C 1
ATOM 600 O O . GLU A 1 88 ? 32.768 10.699 20.208 1.00 12.08 88 GLU A O 1
ATOM 606 N N . ASP A 1 89 ? 31.858 12.590 21.005 1.00 12.79 89 ASP A N 1
ATOM 607 C CA . ASP A 1 89 ? 30.549 12.031 21.240 1.00 13.41 89 ASP A CA 1
ATOM 608 C C . ASP A 1 89 ? 29.515 12.362 20.149 1.00 13.99 89 ASP A C 1
ATOM 609 O O . ASP A 1 89 ? 28.397 11.829 20.168 1.00 16.16 89 ASP A O 1
ATOM 614 N N . GLY A 1 90 ? 29.869 13.244 19.222 1.00 13.98 90 GLY A N 1
ATOM 615 C CA . GLY A 1 90 ? 28.942 13.669 18.196 1.00 14.57 90 GLY A CA 1
ATOM 616 C C . GLY A 1 90 ? 28.672 12.660 17.096 1.00 13.41 90 GLY A C 1
ATOM 617 O O . GLY A 1 90 ? 29.324 11.621 16.971 1.00 12.34 90 GLY A O 1
ATOM 618 N N . GLN A 1 91 ? 27.662 12.964 16.297 1.00 13.61 91 GLN A N 1
ATOM 619 C CA . GLN A 1 91 ? 27.339 12.140 15.134 1.00 13.10 91 GLN A CA 1
ATOM 620 C C . GLN A 1 91 ? 26.732 13.061 14.063 1.00 14.34 91 GLN A C 1
ATOM 621 O O . GLN A 1 91 ? 26.192 14.134 14.371 1.00 15.34 91 GLN A O 1
ATOM 627 N N . SER A 1 92 ? 26.837 12.675 12.808 1.00 11.16 92 SER A N 1
ATOM 628 C CA . SER A 1 92 ? 26.215 13.460 11.740 1.00 10.97 92 SER A CA 1
ATOM 629 C C . SER A 1 92 ? 24.716 13.202 11.710 1.00 11.06 92 SER A C 1
ATOM 630 O O . SER A 1 92 ? 24.292 12.099 11.355 1.00 10.55 92 SER A O 1
ATOM 633 N N . GLU A 1 93 ? 23.910 14.206 12.032 1.00 12.85 93 GLU A N 1
ATOM 634 C CA . GLU A 1 93 ? 22.462 14.005 11.963 1.00 13.84 93 GLU A CA 1
ATOM 635 C C . GLU A 1 93 ? 22.002 13.769 10.530 1.00 13.55 93 GLU A C 1
ATOM 636 O O . GLU A 1 93 ? 21.040 13.021 10.286 1.00 14.31 93 GLU A O 1
ATOM 642 N N . GLU A 1 94 ? 22.686 14.396 9.582 1.00 14.72 94 GLU A N 1
ATOM 643 C CA . GLU A 1 94 ? 22.337 14.198 8.191 1.00 15.84 94 GLU A CA 1
ATOM 644 C C . GLU A 1 94 ? 22.523 12.776 7.726 1.00 15.40 94 GLU A C 1
ATOM 645 O O . GLU A 1 94 ? 21.648 12.217 7.070 1.00 14.67 94 GLU A O 1
ATOM 651 N N . ILE A 1 95 ? 23.637 12.161 8.102 1.00 11.44 95 ILE A N 1
ATOM 652 C CA . ILE A 1 95 ? 23.853 10.767 7.712 1.00 10.75 95 ILE A CA 1
ATOM 653 C C . ILE A 1 95 ? 22.785 9.847 8.353 1.00 12.51 95 ILE A C 1
ATOM 654 O O . ILE A 1 95 ? 22.316 8.888 7.742 1.00 12.27 95 ILE A O 1
ATOM 659 N N . LEU A 1 96 ? 22.435 10.136 9.602 1.00 11.87 96 LEU A N 1
ATOM 660 C CA . LEU A 1 96 ? 21.448 9.358 10.317 1.00 13.54 96 LEU A CA 1
ATOM 661 C C . LEU A 1 96 ? 20.080 9.428 9.686 1.00 15.45 96 LEU A C 1
ATOM 662 O O . LEU A 1 96 ? 19.234 8.552 9.911 1.00 13.73 96 LEU A O 1
ATOM 667 N N . LYS A 1 97 ? 19.840 10.436 8.867 1.00 13.44 97 LYS A N 1
ATOM 668 C CA . LYS A 1 97 ? 18.562 10.507 8.175 1.00 14.24 97 LYS A CA 1
ATOM 669 C C . LYS A 1 97 ? 18.458 9.626 6.917 1.00 13.87 97 LYS A C 1
ATOM 670 O O . LYS A 1 97 ? 17.375 9.530 6.317 1.00 15.74 97 LYS A O 1
ATOM 676 N N . GLN A 1 98 ? 19.562 9.018 6.489 1.00 11.26 98 GLN A N 1
ATOM 677 C CA . GLN A 1 98 ? 19.566 8.232 5.281 1.00 11.59 98 GLN A CA 1
ATOM 678 C C . GLN A 1 98 ? 19.270 6.770 5.582 1.00 12.96 98 GLN A C 1
ATOM 679 O O . GLN A 1 98 ? 19.802 6.202 6.547 1.00 13.92 98 GLN A O 1
ATOM 685 N N . PRO A 1 99 ? 18.388 6.152 4.800 1.00 11.86 99 PRO A N 1
ATOM 686 C CA . PRO A 1 99 ? 18.047 4.744 5.035 1.00 12.24 99 PRO A CA 1
ATOM 687 C C . PRO A 1 99 ? 19.203 3.793 4.714 1.00 12.45 99 PRO A C 1
ATOM 688 O O . PRO A 1 99 ? 19.844 3.908 3.674 1.00 12.01 99 PRO A O 1
ATOM 692 N N . CYS A 1 100 ? 19.428 2.838 5.600 1.00 11.82 100 CYS A N 1
ATOM 693 C CA . CYS A 1 100 ? 20.399 1.777 5.378 1.00 11.92 100 CYS A CA 1
ATOM 694 C C . CYS A 1 100 ? 20.029 0.977 4.118 1.00 12.40 100 CYS A C 1
ATOM 695 O O . CYS A 1 100 ? 18.856 0.616 3.935 1.00 13.04 100 CYS A O 1
ATOM 698 N N . PRO A 1 101 ? 20.991 0.685 3.240 1.00 10.91 101 PRO A N 1
ATOM 699 C CA . PRO A 1 101 ? 20.757 -0.252 2.139 1.00 10.98 101 PRO A CA 1
ATOM 700 C C . PRO A 1 101 ? 20.198 -1.576 2.671 1.00 12.51 101 PRO A C 1
ATOM 701 O O . PRO A 1 101 ? 20.635 -2.084 3.702 1.00 11.75 101 PRO A O 1
ATOM 705 N N . SER A 1 102 ? 19.169 -2.088 2.017 1.00 12.99 102 SER A N 1
ATOM 706 C CA . SER A 1 102 ? 18.418 -3.211 2.575 1.00 16.48 102 SER A CA 1
ATOM 707 C C . SER A 1 102 ? 19.318 -4.411 2.833 1.00 17.14 102 SER A C 1
ATOM 708 O O . SER A 1 102 ? 19.110 -5.133 3.802 1.00 16.96 102 SER A O 1
ATOM 711 N N . GLN A 1 103 ? 20.352 -4.603 2.016 1.00 14.92 103 GLN A N 1
ATOM 712 C CA . GLN A 1 103 ? 21.260 -5.731 2.215 1.00 17.81 103 GLN A CA 1
ATOM 713 C C . GLN A 1 103 ? 22.022 -5.693 3.546 1.00 15.52 103 GLN A C 1
ATOM 714 O O . GLN A 1 103 ? 22.563 -6.703 3.955 1.00 14.97 103 GLN A O 1
ATOM 720 N N . TYR A 1 104 ? 22.078 -4.525 4.190 1.00 11.95 104 TYR A N 1
ATOM 721 C CA . TYR A 1 104 ? 22.836 -4.325 5.426 1.00 10.91 104 TYR A CA 1
ATOM 722 C C . TYR A 1 104 ? 21.944 -4.017 6.640 1.00 11.63 104 TYR A C 1
ATOM 723 O O . TYR A 1 104 ? 22.439 -3.734 7.751 1.00 11.88 104 TYR A O 1
ATOM 732 N N . SER A 1 105 ? 20.623 -4.041 6.440 1.00 15.36 105 SER A N 1
ATOM 733 C CA . SER A 1 105 ? 19.712 -3.569 7.460 1.00 14.12 105 SER A CA 1
ATOM 734 C C . SER A 1 105 ? 19.669 -4.415 8.745 1.00 15.20 105 SER A C 1
ATOM 735 O O . SER A 1 105 ? 19.274 -3.902 9.788 1.00 17.98 105 SER A O 1
ATOM 738 N N . ALA A 1 106 ? 20.079 -5.672 8.675 1.00 15.98 106 ALA A N 1
ATOM 739 C CA . ALA A 1 106 ? 20.065 -6.560 9.855 1.00 15.64 106 ALA A CA 1
ATOM 740 C C . ALA A 1 106 ? 21.414 -6.857 10.471 1.00 14.78 106 ALA A C 1
ATOM 741 O O . ALA A 1 106 ? 21.538 -7.764 11.300 1.00 12.34 106 ALA A O 1
ATOM 743 N N . ILE A 1 107 ? 22.432 -6.064 10.133 1.00 12.72 107 ILE A N 1
ATOM 744 C CA . ILE A 1 107 ? 23.749 -6.248 10.699 1.00 12.28 107 ILE A CA 1
ATOM 745 C C . ILE A 1 107 ? 23.738 -6.146 12.225 1.00 13.52 107 ILE A C 1
ATOM 746 O O . ILE A 1 107 ? 23.116 -5.245 12.799 1.00 13.92 107 ILE A O 1
ATOM 751 N N . LYS A 1 108 ? 24.456 -7.067 12.874 1.00 12.81 108 LYS A N 1
ATOM 752 C CA . LYS A 1 108 ? 24.708 -7.025 14.308 1.00 13.77 108 LYS A CA 1
ATOM 753 C C . LYS A 1 108 ? 26.079 -6.407 14.543 1.00 11.46 108 LYS A C 1
ATOM 754 O O . LYS A 1 108 ? 27.055 -6.743 13.852 1.00 11.47 108 LYS A O 1
ATOM 759 N N . GLU A 1 109 ? 26.146 -5.529 15.535 1.00 12.69 109 GLU A N 1
ATOM 760 C CA . GLU A 1 109 ? 27.350 -4.772 15.880 1.00 11.54 109 GLU A CA 1
ATOM 761 C C . GLU A 1 109 ? 28.557 -5.694 16.070 1.00 11.63 109 GLU A C 1
ATOM 762 O O . GLU A 1 109 ? 29.658 -5.368 15.648 1.00 10.63 109 GLU A O 1
ATOM 7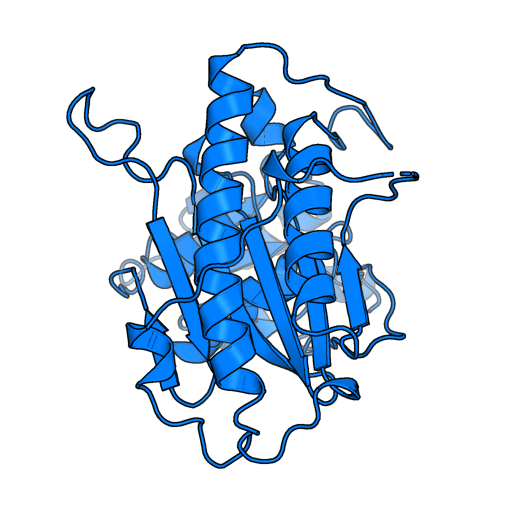68 N N . GLU A 1 110 ? 28.364 -6.852 16.725 1.00 11.62 110 GLU A N 1
ATOM 769 C CA . GLU A 1 110 ? 29.486 -7.750 16.992 1.00 12.97 110 GLU A CA 1
ATOM 770 C C . GLU A 1 110 ? 30.115 -8.378 15.761 1.00 13.44 110 GLU A C 1
ATOM 771 O O . GLU A 1 110 ? 31.192 -8.968 15.859 1.00 14.61 110 GLU A O 1
ATOM 777 N N . ASP A 1 111 ? 29.445 -8.263 14.620 1.00 11.28 111 ASP A N 1
ATOM 778 C CA . ASP A 1 111 ? 29.929 -8.822 13.393 1.00 11.83 111 ASP A CA 1
ATOM 779 C C . ASP A 1 111 ? 30.666 -7.802 12.520 1.00 12.04 111 ASP A C 1
ATOM 780 O O . ASP A 1 111 ? 31.115 -8.161 11.441 1.00 12.50 111 ASP A O 1
ATOM 785 N N . LEU A 1 112 ? 30.780 -6.559 12.981 1.00 9.84 112 LEU A N 1
ATOM 786 C CA . LEU A 1 112 ? 31.508 -5.555 12.183 1.00 10.20 112 LEU A CA 1
ATOM 787 C C . LEU A 1 112 ? 32.975 -5.498 12.574 1.00 10.51 112 LEU A C 1
ATOM 788 O O . LEU A 1 112 ? 33.304 -5.637 13.746 1.00 9.91 112 LEU A O 1
ATOM 793 N N . VAL A 1 113 ? 33.859 -5.284 11.588 1.00 9.39 113 VAL A N 1
ATOM 794 C CA . VAL A 1 113 ? 35.270 -5.154 11.844 1.00 9.04 113 VAL A CA 1
ATOM 795 C C . VAL A 1 113 ? 35.690 -3.813 11.246 1.00 10.31 113 VAL A C 1
ATOM 796 O O . VAL A 1 113 ? 35.434 -3.525 10.076 1.00 12.76 113 VAL A O 1
ATOM 800 N N . VAL A 1 114 ? 36.277 -2.984 12.094 1.00 9.92 114 VAL A N 1
ATOM 801 C CA . VAL A 1 114 ? 36.670 -1.637 11.733 1.00 10.37 114 VAL A CA 1
ATOM 802 C C . VAL A 1 114 ? 38.205 -1.570 11.662 1.00 11.02 114 VAL A C 1
ATOM 803 O O . VAL A 1 114 ? 38.926 -1.959 12.590 1.00 10.87 114 VAL A O 1
ATOM 807 N N . TRP A 1 115 ? 38.682 -1.072 10.536 1.00 8.75 115 TRP A N 1
ATOM 808 C CA . TRP A 1 115 ? 40.108 -1.000 10.241 1.00 10.09 115 TRP A CA 1
ATOM 809 C C . TRP A 1 115 ? 40.521 0.477 10.181 1.00 9.02 115 TRP A C 1
ATOM 810 O O . TRP A 1 115 ? 40.027 1.246 9.335 1.00 9.93 115 TRP A O 1
ATOM 821 N N . VAL A 1 116 ? 41.402 0.868 11.092 1.00 8.60 116 VAL A N 1
ATOM 822 C CA . VAL A 1 116 ? 41.733 2.273 11.313 1.00 8.93 116 VAL A CA 1
ATOM 823 C C . VAL A 1 116 ? 43.184 2.602 10.964 1.00 8.81 116 VAL A C 1
ATOM 824 O O . VAL A 1 116 ? 44.098 2.002 11.504 1.00 8.05 116 VAL A O 1
ATOM 828 N N . ASP A 1 117 ? 43.379 3.577 10.075 1.00 7.49 117 ASP A N 1
ATOM 829 C CA . ASP A 1 117 ? 44.699 4.154 9.827 1.00 7.15 117 ASP A CA 1
ATOM 830 C C . ASP A 1 117 ? 44.648 5.598 10.335 1.00 8.31 117 ASP A C 1
ATOM 831 O O . ASP A 1 117 ? 44.031 6.455 9.699 1.00 8.14 117 ASP A O 1
ATOM 836 N N . PRO A 1 118 ? 45.198 5.877 11.516 1.00 7.47 118 PRO A N 1
ATOM 837 C CA . PRO A 1 118 ? 44.937 7.177 12.178 1.00 8.12 118 PRO A CA 1
ATOM 838 C C . PRO A 1 118 ? 45.531 8.344 11.409 1.00 9.06 118 PRO A C 1
ATOM 839 O O . PRO A 1 118 ? 44.935 9.426 11.324 1.00 9.46 118 PRO A O 1
ATOM 843 N N . VAL A 1 119 ? 46.695 8.100 10.828 1.00 9.69 119 VAL A N 1
ATOM 844 C CA . VAL A 1 119 ? 47.321 9.044 9.905 1.00 8.16 119 VAL A CA 1
ATOM 845 C C . VAL A 1 119 ? 47.915 8.201 8.781 1.00 10.71 119 VAL A C 1
ATOM 846 O O . VAL A 1 119 ? 48.780 7.362 9.003 1.00 9.40 119 VAL A O 1
ATOM 850 N N . ASP A 1 120 ? 47.439 8.413 7.564 1.00 7.65 120 ASP A N 1
ATOM 851 C CA . ASP A 1 120 ? 47.980 7.730 6.389 1.00 7.78 120 ASP A CA 1
ATOM 852 C C . ASP A 1 120 ? 48.760 8.771 5.544 1.00 9.70 120 ASP A C 1
ATOM 853 O O . ASP A 1 120 ? 48.235 9.857 5.234 1.00 9.54 120 ASP A O 1
ATOM 858 N N . GLY A 1 121 ? 50.027 8.456 5.266 1.00 11.02 121 GLY A N 1
ATOM 859 C CA . GLY A 1 121 ? 50.964 9.373 4.634 1.00 9.94 121 GLY A CA 1
ATOM 860 C C . GLY A 1 121 ? 51.836 10.063 5.673 1.00 9.81 121 GLY A C 1
ATOM 861 O O . GLY A 1 121 ? 52.188 11.214 5.531 1.00 9.90 121 GLY A O 1
ATOM 862 N N . THR A 1 122 ? 52.125 9.362 6.768 1.00 9.40 122 THR A N 1
ATOM 863 C CA . THR A 1 122 ? 52.957 9.927 7.837 1.00 8.10 122 THR A CA 1
ATOM 864 C C . THR A 1 122 ? 54.297 10.450 7.360 1.00 6.67 122 THR A C 1
ATOM 865 O O . THR A 1 122 ? 54.772 11.514 7.819 1.00 9.52 122 THR A O 1
ATOM 869 N N . LYS A 1 123 ? 54.979 9.710 6.486 1.00 8.77 123 LYS A N 1
ATOM 870 C CA . LYS A 1 123 ? 56.292 10.203 6.031 1.00 9.94 123 LYS A CA 1
ATOM 871 C C . LYS A 1 123 ? 56.163 11.568 5.355 1.00 8.48 123 LYS A C 1
ATOM 872 O O . LYS A 1 123 ? 56.878 12.531 5.653 1.00 9.58 123 LYS A O 1
ATOM 879 N N . GLU A 1 124 ? 55.176 11.663 4.484 1.00 12.44 124 GLU A N 1
ATOM 880 C CA . GLU A 1 124 ? 54.914 12.931 3.819 1.00 10.80 124 GLU A CA 1
ATOM 881 C C . GLU A 1 124 ? 54.429 14.044 4.777 1.00 11.80 124 GLU A C 1
ATOM 882 O O . GLU A 1 124 ? 54.771 15.222 4.601 1.00 10.89 124 GLU A O 1
ATOM 888 N N . TYR A 1 125 ? 53.635 13.704 5.797 1.00 10.73 125 TYR A N 1
ATOM 889 C CA . TYR A 1 125 ? 53.325 14.628 6.878 1.00 8.59 125 TYR A CA 1
ATOM 890 C C . TYR A 1 125 ? 54.585 15.278 7.483 1.00 9.97 125 TYR A C 1
ATOM 891 O O . TYR A 1 125 ? 54.605 16.510 7.644 1.00 9.80 125 TYR A O 1
ATOM 900 N N . THR A 1 126 ? 55.600 14.476 7.792 1.00 8.98 126 THR A N 1
ATOM 901 C CA . THR A 1 126 ? 56.835 15.004 8.379 1.00 9.60 126 THR A CA 1
ATOM 902 C C . THR A 1 126 ? 57.643 15.833 7.409 1.00 11.59 126 THR A C 1
ATOM 903 O O . THR A 1 126 ? 58.504 16.607 7.851 1.00 12.91 126 THR A O 1
ATOM 907 N N . GLU A 1 127 ? 57.399 15.653 6.109 1.00 11.05 127 GLU A N 1
ATOM 908 C CA . GLU A 1 127 ? 58.089 16.420 5.071 1.00 10.40 127 GLU A CA 1
ATOM 909 C C . GLU A 1 127 ? 57.336 17.729 4.759 1.00 8.75 127 GLU A C 1
ATOM 910 O O . GLU A 1 127 ? 57.776 18.552 3.943 1.00 9.40 127 GLU A O 1
ATOM 916 N N . GLY A 1 128 ? 56.159 17.902 5.340 1.00 9.52 128 GLY A N 1
ATOM 917 C CA . GLY A 1 128 ? 55.349 19.082 5.053 1.00 9.74 128 GLY A CA 1
ATOM 918 C C . GLY A 1 128 ? 54.484 18.995 3.802 1.00 9.89 128 GLY A C 1
ATOM 919 O O . GLY A 1 128 ? 53.876 19.995 3.373 1.00 10.71 128 GLY A O 1
ATOM 920 N N . LEU A 1 129 ? 54.343 17.795 3.254 1.00 9.58 129 LEU A N 1
ATOM 921 C CA . LEU A 1 129 ? 53.454 17.574 2.127 1.00 9.03 129 LEU A CA 1
ATOM 922 C C . LEU A 1 129 ? 52.059 17.264 2.674 1.00 11.14 129 LEU A C 1
ATOM 923 O O . LEU A 1 129 ? 51.540 16.129 2.577 1.00 10.25 129 LEU A O 1
ATOM 928 N N . LEU A 1 130 ? 51.478 18.266 3.302 1.00 8.60 130 LEU A N 1
ATOM 929 C CA . LEU A 1 130 ? 50.358 18.082 4.210 1.00 10.40 130 LEU A CA 1
ATOM 930 C C . LEU A 1 130 ? 49.072 17.588 3.561 1.00 9.49 130 LEU A C 1
ATOM 931 O O . LEU A 1 130 ? 48.269 16.914 4.214 1.00 12.98 130 LEU A O 1
ATOM 936 N N . ASP A 1 131 ? 48.838 17.926 2.305 1.00 10.56 131 ASP A N 1
ATOM 937 C CA . ASP A 1 131 ? 47.606 17.480 1.651 1.00 13.20 131 ASP A CA 1
ATOM 938 C C . ASP A 1 131 ? 47.676 16.016 1.192 1.00 11.79 131 ASP A C 1
ATOM 939 O O . ASP A 1 131 ? 46.663 15.487 0.706 1.00 12.25 131 ASP A O 1
ATOM 944 N N . ASN A 1 132 ? 48.818 15.345 1.379 1.00 10.67 132 ASN A N 1
ATOM 945 C CA . ASN A 1 132 ? 48.876 13.905 1.105 1.00 10.13 132 ASN A CA 1
ATOM 946 C C . ASN A 1 132 ? 48.240 13.088 2.246 1.00 9.40 132 ASN A C 1
ATOM 947 O O . ASN A 1 132 ? 48.044 11.855 2.130 1.00 11.69 132 ASN A O 1
ATOM 952 N N . VAL A 1 133 ? 48.006 13.735 3.383 1.00 9.19 133 VAL A N 1
ATOM 953 C CA . VAL A 1 133 ? 47.628 13.026 4.595 1.00 8.84 133 VAL A CA 1
ATOM 954 C C . VAL A 1 133 ? 46.119 12.776 4.657 1.00 7.34 133 VAL A C 1
ATOM 955 O O . VAL A 1 133 ? 45.319 13.666 4.376 1.00 9.36 133 VAL A O 1
ATOM 959 N N . THR A 1 134 ? 45.739 11.558 5.017 1.00 7.74 134 THR A N 1
ATOM 960 C CA . THR A 1 134 ? 44.330 11.259 5.302 1.00 7.80 134 THR A CA 1
ATOM 961 C C . THR A 1 134 ? 44.198 10.478 6.614 1.00 8.19 134 THR A C 1
ATOM 962 O O . THR A 1 134 ? 45.166 9.954 7.143 1.00 10.02 134 THR A O 1
ATOM 966 N N . VAL A 1 135 ? 42.964 10.448 7.112 1.00 7.48 135 VAL A N 1
ATOM 967 C CA . VAL A 1 135 ? 42.593 9.633 8.238 1.00 9.02 135 VAL A CA 1
ATOM 968 C C . VAL A 1 135 ? 41.556 8.624 7.710 1.00 6.91 135 VAL A C 1
ATOM 969 O O . VAL A 1 135 ? 40.568 9.030 7.104 1.00 9.73 135 VAL A O 1
ATOM 973 N N . LEU A 1 136 ? 41.774 7.320 7.937 1.00 7.56 136 LEU A N 1
ATOM 974 C CA . LEU A 1 136 ? 40.988 6.275 7.321 1.00 6.58 136 LEU A CA 1
ATOM 975 C C . LEU A 1 136 ? 40.259 5.441 8.350 1.00 7.51 136 LEU A C 1
ATOM 976 O O . LEU A 1 136 ? 40.910 4.843 9.229 1.00 8.12 136 LEU A O 1
ATOM 981 N N . ILE A 1 137 ? 38.924 5.391 8.221 1.00 6.21 137 ILE A N 1
ATOM 982 C CA . ILE A 1 137 ? 38.097 4.557 9.090 1.00 6.23 137 ILE A CA 1
ATOM 983 C C . ILE A 1 137 ? 37.275 3.651 8.148 1.00 7.30 137 ILE A C 1
ATOM 984 O O . ILE A 1 137 ? 36.317 4.111 7.511 1.00 9.70 137 ILE A O 1
ATOM 989 N N . GLY A 1 138 ? 37.676 2.393 8.041 1.00 6.21 138 GLY A N 1
ATOM 990 C CA . GLY A 1 138 ? 37.006 1.446 7.161 1.00 8.57 138 GLY A CA 1
ATOM 991 C C . GLY A 1 138 ? 36.166 0.433 7.927 1.00 9.88 138 GLY A C 1
ATOM 992 O O . GLY A 1 138 ? 36.562 -0.004 9.011 1.00 8.23 138 GLY A O 1
ATOM 993 N N . ILE A 1 139 ? 34.993 0.086 7.397 1.00 9.58 139 ILE A N 1
ATOM 994 C CA . ILE A 1 139 ? 34.038 -0.776 8.095 1.00 9.80 139 ILE A CA 1
ATOM 995 C C . ILE A 1 139 ? 33.724 -1.979 7.199 1.00 9.26 139 ILE A C 1
ATOM 996 O O . ILE A 1 139 ? 33.300 -1.816 6.057 1.00 9.52 139 ILE A O 1
ATOM 1001 N N . ALA A 1 140 ? 33.988 -3.171 7.724 1.00 9.21 140 ALA A N 1
ATOM 1002 C CA . ALA A 1 140 ? 33.834 -4.427 6.999 1.00 8.16 140 ALA A CA 1
ATOM 1003 C C . ALA A 1 140 ? 32.803 -5.368 7.662 1.00 10.50 140 ALA A C 1
ATOM 1004 O O . ALA A 1 140 ? 32.614 -5.378 8.888 1.00 10.10 140 ALA A O 1
ATOM 1006 N N . TYR A 1 141 ? 32.153 -6.138 6.815 1.00 10.38 141 TYR A N 1
ATOM 1007 C CA . TYR A 1 141 ? 31.125 -7.093 7.207 1.00 11.80 141 TYR A CA 1
ATOM 1008 C C . TYR A 1 141 ? 31.274 -8.323 6.350 1.00 9.88 141 TYR A C 1
ATOM 1009 O O . TYR A 1 141 ? 31.423 -8.206 5.122 1.00 11.22 141 TYR A O 1
ATOM 1018 N N . GLU A 1 142 ? 31.313 -9.500 6.993 1.00 13.64 142 GLU A N 1
ATOM 1019 C CA . GLU A 1 142 ? 31.483 -10.764 6.266 1.00 12.97 142 GLU A CA 1
ATOM 1020 C C . GLU A 1 142 ? 32.703 -10.730 5.311 1.00 12.43 142 GLU A C 1
ATOM 1021 O O . GLU A 1 142 ? 32.687 -11.332 4.229 1.00 13.37 142 GLU A O 1
ATOM 1027 N N . GLY A 1 143 ? 33.772 -10.079 5.771 1.00 12.62 143 GLY A N 1
ATOM 1028 C CA . GLY A 1 143 ? 35.034 -10.041 5.050 1.00 13.79 143 GLY A CA 1
ATOM 1029 C C . GLY A 1 143 ? 35.144 -9.006 3.948 1.00 11.87 143 GLY A C 1
ATOM 1030 O O . GLY A 1 143 ? 36.195 -8.877 3.338 1.00 13.29 143 GLY A O 1
ATOM 1031 N N . LYS A 1 144 ? 34.069 -8.249 3.716 1.00 11.50 144 LYS A N 1
ATOM 1032 C CA . LYS A 1 144 ? 34.027 -7.263 2.626 1.00 11.81 144 LYS A CA 1
ATOM 1033 C C . LYS A 1 144 ? 33.975 -5.849 3.207 1.00 11.75 144 LYS A C 1
ATOM 1034 O O . LYS A 1 144 ? 33.268 -5.609 4.154 1.00 9.72 144 LYS A O 1
ATOM 1039 N N . ALA A 1 145 ? 34.689 -4.913 2.587 1.00 12.06 145 ALA A N 1
ATOM 1040 C CA . ALA A 1 145 ? 34.628 -3.526 2.990 1.00 10.70 145 ALA A CA 1
ATOM 1041 C C . ALA A 1 145 ? 33.349 -2.908 2.448 1.00 10.63 145 ALA A C 1
ATOM 1042 O O . ALA A 1 145 ? 33.133 -2.909 1.238 1.00 10.89 145 ALA A O 1
ATOM 1044 N N . ILE A 1 146 ? 32.494 -2.421 3.337 1.00 9.01 146 ILE A N 1
ATOM 1045 C CA . ILE A 1 146 ? 31.171 -1.917 2.967 1.00 8.88 146 ILE A CA 1
ATOM 1046 C C . ILE A 1 146 ? 30.868 -0.442 3.235 1.00 8.11 146 ILE A C 1
ATOM 1047 O O . ILE A 1 146 ? 29.925 0.117 2.665 1.00 9.78 146 ILE A O 1
ATOM 1052 N N . ALA A 1 147 ? 31.652 0.188 4.107 1.00 8.78 147 ALA A N 1
ATOM 1053 C CA . ALA A 1 147 ? 31.503 1.617 4.422 1.00 7.90 147 ALA A CA 1
ATOM 1054 C C . ALA A 1 147 ? 32.862 2.179 4.781 1.00 9.40 147 ALA A C 1
ATOM 1055 O O . ALA A 1 147 ? 33.748 1.456 5.242 1.00 8.86 147 ALA A O 1
ATOM 1057 N N . GLY A 1 148 ? 33.026 3.474 4.570 1.00 9.79 148 GLY A N 1
ATOM 1058 C CA . GLY A 1 148 ? 34.320 4.096 4.819 1.00 9.81 148 GLY A CA 1
ATOM 1059 C C . GLY A 1 148 ? 34.227 5.591 5.020 1.00 9.13 148 GLY A C 1
ATOM 1060 O O . GLY A 1 148 ? 33.415 6.253 4.401 1.00 7.60 148 GLY A O 1
ATOM 1061 N N . ILE A 1 149 ? 35.118 6.097 5.849 1.00 8.50 149 ILE A N 1
ATOM 1062 C CA . ILE A 1 149 ? 35.269 7.514 6.083 1.00 9.82 149 ILE A CA 1
ATOM 1063 C C . ILE A 1 149 ? 36.725 7.863 5.788 1.00 10.95 149 ILE A C 1
ATOM 1064 O O . ILE A 1 149 ? 37.638 7.134 6.231 1.00 10.08 149 ILE A O 1
ATOM 1070 N N . ILE A 1 150 ? 36.937 8.953 5.052 1.00 9.41 150 ILE A N 1
ATOM 1071 C CA . ILE A 1 150 ? 38.288 9.455 4.759 1.00 9.17 150 ILE A CA 1
ATOM 1072 C C . ILE A 1 150 ? 38.284 10.954 5.084 1.00 10.23 150 ILE A C 1
ATOM 1073 O O . ILE A 1 150 ? 37.553 11.732 4.455 1.00 10.95 150 ILE A O 1
ATOM 1078 N N . ASN A 1 151 ? 39.059 11.356 6.082 1.00 8.86 151 ASN A N 1
ATOM 1079 C CA . ASN A 1 151 ? 39.219 12.784 6.363 1.00 8.97 151 ASN A CA 1
ATOM 1080 C C . ASN A 1 151 ? 40.557 13.247 5.780 1.00 8.81 151 ASN A C 1
ATOM 1081 O O . ASN A 1 151 ? 41.567 12.530 5.877 1.00 9.27 151 ASN A O 1
ATOM 1086 N N . GLN A 1 152 ? 40.554 14.411 5.149 1.00 7.40 152 GLN A N 1
ATOM 1087 C CA . GLN A 1 152 ? 41.752 14.942 4.528 1.00 8.53 152 GLN A CA 1
ATOM 1088 C C . GLN A 1 152 ? 42.003 16.278 5.240 1.00 8.30 152 GLN A C 1
ATOM 1089 O O . GLN A 1 152 ? 41.418 17.318 4.860 1.00 7.96 152 GLN A O 1
ATOM 1095 N N . PRO A 1 153 ? 42.781 16.254 6.309 1.00 7.09 153 PRO A N 1
ATOM 1096 C CA . PRO A 1 153 ? 42.854 17.407 7.212 1.00 8.48 153 PRO A CA 1
ATOM 1097 C C . PRO A 1 153 ? 43.365 18.691 6.583 1.00 11.25 153 PRO A C 1
ATOM 1098 O O . PRO A 1 153 ? 42.971 19.790 7.039 1.00 9.95 153 PRO A O 1
ATOM 1102 N N . TYR A 1 154 ? 44.205 18.576 5.560 1.00 9.09 154 TYR A N 1
ATOM 1103 C CA . TYR A 1 154 ? 44.789 19.761 4.926 1.00 8.45 154 TYR A CA 1
ATOM 1104 C C . TYR A 1 154 ? 44.235 20.074 3.552 1.00 10.10 154 TYR A C 1
ATOM 1105 O O . TYR A 1 154 ? 44.800 20.898 2.833 1.00 10.77 154 TYR A O 1
ATOM 1114 N N . TYR A 1 155 ? 43.098 19.461 3.200 1.00 8.94 155 TYR A N 1
ATOM 1115 C CA . TYR A 1 155 ? 42.354 19.918 2.033 1.00 9.46 155 TYR A CA 1
ATOM 1116 C C . TYR A 1 155 ? 42.170 21.430 2.146 1.00 8.33 155 TYR A C 1
ATOM 1117 O O . TYR A 1 155 ? 41.799 21.950 3.214 1.00 9.26 155 TYR A O 1
ATOM 1126 N N . ASN A 1 156 ? 42.426 22.140 1.049 1.00 9.93 156 ASN A N 1
ATOM 1127 C CA . ASN A 1 156 ? 42.200 23.586 0.967 1.00 10.79 156 ASN A CA 1
ATOM 1128 C C . ASN A 1 156 ? 43.234 24.453 1.711 1.00 10.52 156 ASN A C 1
ATOM 1129 O O . ASN A 1 156 ? 43.017 25.653 1.892 1.00 11.98 156 ASN A O 1
ATOM 1134 N N . TYR A 1 157 ? 44.346 23.865 2.138 1.00 8.99 157 TYR A N 1
ATOM 1135 C CA . TYR A 1 157 ? 45.285 24.600 2.973 1.00 8.99 157 TYR A CA 1
ATOM 1136 C C . TYR A 1 157 ? 46.134 25.654 2.254 1.00 9.17 157 TYR A C 1
ATOM 1137 O O . TYR A 1 157 ? 46.850 26.445 2.945 1.00 12.56 157 TYR A O 1
ATOM 1146 N N . GLN A 1 158 ? 46.073 25.666 0.923 1.00 10.45 158 GLN A N 1
ATOM 1147 C CA . GLN A 1 158 ? 46.839 26.623 0.139 1.00 13.42 158 GLN A CA 1
ATOM 1148 C C . GLN A 1 158 ? 45.981 27.809 -0.306 1.00 13.73 158 GLN A C 1
ATOM 1149 O O . GLN A 1 158 ? 46.419 28.665 -1.055 1.00 12.97 158 GLN A O 1
ATOM 1155 N N . ALA A 1 159 ? 44.765 27.884 0.195 1.00 10.76 159 ALA A N 1
ATOM 1156 C CA . ALA A 1 159 ? 43.840 28.923 -0.232 1.00 10.94 159 ALA A CA 1
ATOM 1157 C C . ALA A 1 159 ? 43.854 30.223 0.572 1.00 12.74 159 ALA A C 1
ATOM 1158 O O . ALA A 1 159 ? 43.081 31.132 0.248 1.00 14.72 159 ALA A O 1
ATOM 1160 N N . GLY A 1 160 ? 44.671 30.318 1.616 1.00 12.39 160 GLY A N 1
ATOM 1161 C CA . GLY A 1 160 ? 44.765 31.544 2.397 1.00 14.80 160 GLY A CA 1
ATOM 1162 C C . GLY A 1 160 ? 44.167 31.414 3.786 1.00 16.52 160 GLY A C 1
ATOM 1163 O O . GLY A 1 160 ? 43.485 30.414 4.114 1.00 15.02 160 GLY A O 1
ATOM 1164 N N . PRO A 1 161 ? 44.444 32.406 4.626 1.00 17.25 161 PRO A N 1
ATOM 1165 C CA . PRO A 1 161 ? 44.052 32.377 6.037 1.00 18.69 161 PRO A CA 1
ATOM 1166 C C . PRO A 1 161 ? 42.546 32.391 6.287 1.00 16.09 161 PRO A C 1
ATOM 1167 O O . PRO A 1 161 ? 42.125 31.977 7.359 1.00 17.83 161 PRO A O 1
ATOM 1171 N N . ASP A 1 162 ? 41.756 32.833 5.325 1.00 16.54 162 ASP A N 1
ATOM 1172 C CA . ASP A 1 162 ? 40.308 32.856 5.514 1.00 18.27 162 ASP A CA 1
ATOM 1173 C C . ASP A 1 162 ? 39.629 31.559 5.096 1.00 16.92 162 ASP A C 1
ATOM 1174 O O . ASP A 1 162 ? 38.408 31.443 5.208 1.00 17.90 162 ASP A O 1
ATOM 1179 N N . ALA A 1 163 ? 40.395 30.613 4.586 1.00 13.61 163 ALA A N 1
ATOM 1180 C CA . ALA A 1 163 ? 39.800 29.398 4.059 1.00 13.33 163 ALA A CA 1
ATOM 1181 C C . ALA A 1 163 ? 39.444 28.423 5.165 1.00 11.20 163 ALA A C 1
ATOM 1182 O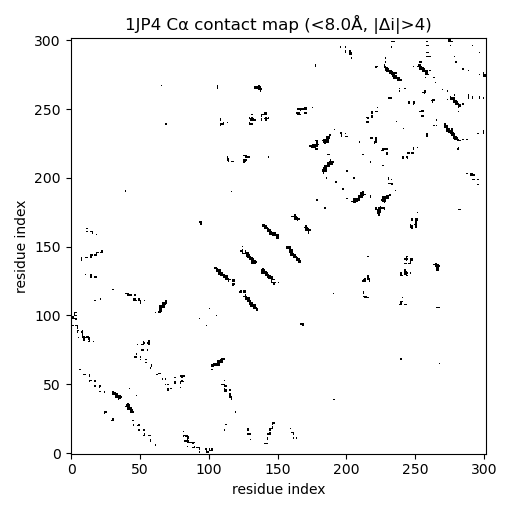 O . ALA A 1 163 ? 40.084 28.385 6.203 1.00 13.19 163 ALA A O 1
ATOM 1184 N N . VAL A 1 164 ? 38.439 27.599 4.894 1.00 9.41 164 VAL A N 1
ATOM 1185 C CA . VAL A 1 164 ? 38.111 26.475 5.773 1.00 9.93 164 VAL A CA 1
ATOM 1186 C C . VAL A 1 164 ? 39.049 25.353 5.435 1.00 10.70 164 VAL A C 1
ATOM 1187 O O . VAL A 1 164 ? 39.173 25.013 4.262 1.00 12.01 164 VAL A O 1
ATOM 1191 N N . LEU A 1 165 ? 39.664 24.752 6.452 1.00 10.10 165 LEU A N 1
ATOM 1192 C CA . LEU A 1 165 ? 40.593 23.628 6.231 1.00 10.53 165 LEU A CA 1
ATOM 1193 C C . LEU A 1 165 ? 39.929 22.301 6.458 1.00 10.73 165 LEU A C 1
ATOM 1194 O O . LEU A 1 165 ? 39.145 22.121 7.410 1.00 11.50 165 LEU A O 1
ATOM 1199 N N . GLY A 1 166 ? 40.251 21.358 5.573 1.00 10.34 166 GLY A N 1
ATOM 1200 C CA . GLY A 1 166 ? 39.814 19.990 5.709 1.00 10.73 166 GLY A CA 1
ATOM 1201 C C . GLY A 1 166 ? 38.519 19.644 5.002 1.00 9.86 166 GLY A C 1
ATOM 1202 O O . GLY A 1 166 ? 37.661 20.475 4.710 1.00 9.68 166 GLY A O 1
ATOM 1203 N N . ARG A 1 167 ? 38.338 18.354 4.777 1.00 10.23 167 ARG A N 1
ATOM 1204 C CA . ARG A 1 167 ? 37.071 17.825 4.295 1.00 8.98 167 ARG A CA 1
ATOM 1205 C C . ARG A 1 167 ? 36.935 16.370 4.708 1.00 10.06 167 ARG A C 1
ATOM 1206 O O . ARG A 1 167 ? 37.938 15.697 4.964 1.00 9.24 167 ARG A O 1
ATOM 1214 N N . THR A 1 168 ? 35.689 15.881 4.717 1.00 8.75 168 THR A N 1
ATOM 1215 C CA . THR A 1 168 ? 35.398 14.500 5.036 1.00 9.13 168 THR A CA 1
ATOM 1216 C C . THR A 1 168 ? 34.625 13.847 3.895 1.00 8.98 168 THR A C 1
ATOM 1217 O O . THR A 1 168 ? 33.555 14.316 3.503 1.00 12.04 168 THR A O 1
ATOM 1221 N N . ILE A 1 169 ? 35.196 12.775 3.374 1.00 9.49 169 ILE A N 1
ATOM 1222 C CA . ILE A 1 169 ? 34.591 11.954 2.317 1.00 8.61 169 ILE A CA 1
ATOM 1223 C C . ILE A 1 169 ? 34.074 10.695 3.002 1.00 11.74 169 ILE A C 1
ATOM 1224 O O . ILE A 1 169 ? 34.688 10.147 3.922 1.00 12.14 169 ILE A O 1
ATOM 1229 N N . TRP A 1 170 ? 32.864 10.282 2.640 1.00 10.93 170 TRP A N 1
ATOM 1230 C CA . TRP A 1 170 ? 32.319 9.086 3.223 1.00 9.19 170 TRP A CA 1
ATOM 1231 C C . TRP A 1 170 ? 31.528 8.299 2.169 1.00 11.78 170 TRP A C 1
ATOM 1232 O O . TRP A 1 170 ? 31.090 8.862 1.164 1.00 9.77 170 TRP A O 1
ATOM 1243 N N . GLY A 1 171 ? 31.386 7.010 2.380 1.00 9.10 171 GLY A N 1
ATOM 1244 C CA . GLY A 1 171 ? 30.558 6.214 1.490 1.00 10.54 171 GLY A CA 1
ATOM 1245 C C . GLY A 1 171 ? 30.069 4.937 2.126 1.00 11.66 171 GLY A C 1
ATOM 1246 O O . GLY A 1 171 ? 30.653 4.419 3.062 1.00 9.77 171 GLY A O 1
ATOM 1247 N N . VAL A 1 172 ? 28.999 4.402 1.534 1.00 10.89 172 VAL A N 1
ATOM 1248 C CA . VAL A 1 172 ? 28.429 3.112 1.901 1.00 11.12 172 VAL A CA 1
ATOM 1249 C C . VAL A 1 172 ? 28.032 2.428 0.590 1.00 10.88 172 VAL A C 1
ATOM 1250 O O . VAL A 1 172 ? 27.349 3.036 -0.257 1.00 10.21 172 VAL A O 1
ATOM 1254 N N . LEU A 1 173 ? 28.413 1.166 0.420 1.00 10.02 173 LEU A N 1
ATOM 1255 C CA . LEU A 1 173 ? 28.006 0.434 -0.766 1.00 9.57 173 LEU A CA 1
ATOM 1256 C C . LEU A 1 173 ? 26.490 0.301 -0.770 1.00 12.91 173 LEU A C 1
ATOM 1257 O O . LEU A 1 173 ? 25.881 -0.013 0.250 1.00 12.58 173 LEU A O 1
ATOM 1262 N N . GLY A 1 174 ? 25.876 0.623 -1.903 1.00 13.08 174 GLY A N 1
ATOM 1263 C CA . GLY A 1 174 ? 24.414 0.672 -1.981 1.00 13.74 174 GLY A CA 1
ATOM 1264 C C . GLY A 1 174 ? 23.815 2.045 -1.721 1.00 15.15 174 GLY A C 1
ATOM 1265 O O . GLY A 1 174 ? 22.587 2.264 -1.931 1.00 17.54 174 GLY A O 1
ATOM 1266 N N . LEU A 1 175 ? 24.631 3.004 -1.253 1.00 13.19 175 LEU A N 1
ATOM 1267 C CA . LEU A 1 175 ? 24.204 4.395 -1.136 1.00 13.39 175 LEU A CA 1
ATOM 1268 C C . LEU A 1 175 ? 24.984 5.282 -2.093 1.00 14.59 175 LEU A C 1
ATOM 1269 O O . LEU A 1 175 ? 24.403 6.044 -2.863 1.00 16.69 175 LEU A O 1
ATOM 1274 N N . GLY A 1 176 ? 26.318 5.201 -2.054 1.00 10.68 176 GLY A N 1
ATOM 1275 C CA . GLY A 1 176 ? 27.152 6.040 -2.880 1.00 10.81 176 GLY A CA 1
ATOM 1276 C C . GLY A 1 176 ? 28.322 6.564 -2.068 1.00 10.33 176 GLY A C 1
ATOM 1277 O O . GLY A 1 176 ? 28.553 6.102 -0.946 1.00 9.56 176 GLY A O 1
ATOM 1278 N N . ALA A 1 177 ? 29.061 7.492 -2.636 1.00 9.15 177 ALA A N 1
ATOM 1279 C CA . ALA A 1 177 ? 30.173 8.134 -1.951 1.00 8.92 177 ALA A CA 1
ATOM 1280 C C . ALA A 1 177 ? 30.059 9.624 -2.148 1.00 10.54 177 ALA A C 1
ATOM 1281 O O . ALA A 1 177 ? 29.638 10.079 -3.231 1.00 10.51 177 ALA A O 1
ATOM 1283 N N . PHE A 1 178 ? 30.415 10.385 -1.117 1.00 8.44 178 PHE A N 1
ATOM 1284 C CA . PHE A 1 178 ? 30.089 11.795 -1.027 1.00 8.96 178 PHE A CA 1
ATOM 1285 C C . PHE A 1 178 ? 31.217 12.674 -0.465 1.00 8.69 178 PHE A C 1
ATOM 1286 O O . PHE A 1 178 ? 32.085 12.198 0.275 1.00 9.87 178 PHE A O 1
ATOM 1294 N N . GLY A 1 179 ? 31.193 13.956 -0.829 1.00 8.89 179 GLY A N 1
ATOM 1295 C CA . GLY A 1 179 ? 32.113 14.953 -0.288 1.00 10.20 179 GLY A CA 1
ATOM 1296 C C . GLY A 1 179 ? 33.228 15.374 -1.221 1.00 10.21 179 GLY A C 1
ATOM 1297 O O . GLY A 1 179 ? 34.175 16.034 -0.792 1.00 10.43 179 GLY A O 1
ATOM 1298 N N . PHE A 1 180 ? 33.106 14.997 -2.498 1.00 10.77 180 PHE A N 1
ATOM 1299 C CA . PHE A 1 180 ? 34.071 15.308 -3.549 1.00 11.53 180 PHE A CA 1
ATOM 1300 C C . PHE A 1 180 ? 33.285 15.311 -4.863 1.00 10.45 180 PHE A C 1
ATOM 1301 O O . PHE A 1 180 ? 32.166 14.828 -4.892 1.00 10.50 180 PHE A O 1
ATOM 1309 N N . GLN A 1 181 ? 33.890 15.860 -5.936 1.00 12.80 181 GLN A N 1
ATOM 1310 C CA . GLN A 1 181 ? 33.280 15.859 -7.260 1.00 13.47 181 GLN A CA 1
ATOM 1311 C C . GLN A 1 181 ? 33.968 14.753 -8.068 1.00 12.59 181 GLN A C 1
ATOM 1312 O O . GLN A 1 181 ? 35.165 14.852 -8.367 1.00 13.36 181 GLN A O 1
ATOM 1318 N N . LEU A 1 182 ? 33.197 13.720 -8.378 1.00 10.18 182 LEU A N 1
ATOM 1319 C CA . LEU A 1 182 ? 33.658 12.621 -9.234 1.00 11.23 182 LEU A CA 1
ATOM 1320 C C . LEU A 1 182 ? 34.043 13.126 -10.646 1.00 10.87 182 LEU A C 1
ATOM 1321 O O . LEU A 1 182 ? 33.273 13.823 -11.325 1.00 12.14 182 LEU A O 1
ATOM 1326 N N . LYS A 1 183 ? 35.239 12.794 -11.080 1.00 9.92 183 LYS A N 1
ATOM 1327 C CA . LYS A 1 183 ? 35.723 13.222 -12.394 1.00 10.62 183 LYS A CA 1
ATOM 1328 C C . LYS A 1 183 ? 36.629 12.126 -12.964 1.00 13.94 183 LYS A C 1
ATOM 1329 O O . LYS A 1 183 ? 37.499 11.623 -12.276 1.00 13.56 183 LYS A O 1
ATOM 1335 N N . GLU A 1 184 ? 36.400 11.733 -14.214 1.00 14.31 184 GLU A N 1
ATOM 1336 C CA . GLU A 1 184 ? 37.302 10.790 -14.890 1.00 13.53 184 GLU A CA 1
ATOM 1337 C C . GLU A 1 184 ? 38.601 11.472 -15.310 1.00 16.04 184 GLU A C 1
ATOM 1338 O O . GLU A 1 184 ? 38.650 12.687 -15.579 1.00 14.83 184 GLU A O 1
ATOM 1344 N N . ALA A 1 185 ? 39.673 10.683 -15.360 1.00 14.30 185 ALA A N 1
ATOM 1345 C CA . ALA A 1 185 ? 40.958 11.174 -15.806 1.00 14.40 185 ALA A CA 1
ATOM 1346 C C . ALA A 1 185 ? 40.894 11.541 -17.308 1.00 16.91 185 ALA A C 1
ATOM 1347 O O . ALA A 1 185 ? 40.012 11.088 -18.002 1.00 17.10 185 ALA A O 1
ATOM 1349 N N . PRO A 1 186 ? 41.821 12.359 -17.781 1.00 19.36 186 PRO A N 1
ATOM 1350 C CA . PRO A 1 186 ? 41.815 12.821 -19.176 1.00 20.90 186 PRO A CA 1
ATOM 1351 C C . PRO A 1 186 ? 41.767 11.720 -20.198 1.00 21.66 186 PRO A C 1
ATOM 1352 O O . PRO A 1 186 ? 42.450 10.697 -20.118 1.00 16.85 186 PRO A O 1
ATOM 1356 N N . ALA A 1 187 ? 40.883 11.917 -21.164 1.00 22.74 187 ALA A N 1
ATOM 1357 C CA . ALA A 1 187 ? 40.748 10.969 -22.242 1.00 23.76 187 ALA A CA 1
ATOM 1358 C C . ALA A 1 187 ? 42.071 10.853 -22.987 1.00 21.21 187 ALA A C 1
ATOM 1359 O O . ALA A 1 187 ? 42.780 11.837 -23.261 1.00 22.36 187 ALA A O 1
ATOM 1361 N N . GLY A 1 188 ? 42.387 9.621 -23.303 1.00 18.48 188 GLY A N 1
ATOM 1362 C CA . GLY A 1 188 ? 43.512 9.374 -24.177 1.00 19.06 188 GLY A CA 1
ATOM 1363 C C . GLY A 1 188 ? 44.854 9.290 -23.475 1.00 18.64 188 GLY A C 1
ATOM 1364 O O . GLY A 1 188 ? 45.888 9.300 -24.155 1.00 20.41 188 GLY A O 1
ATOM 1365 N N . LYS A 1 189 ? 44.852 9.270 -22.133 1.00 17.02 189 LYS A N 1
ATOM 1366 C CA . LYS A 1 189 ? 46.096 9.220 -21.351 1.00 16.91 189 LYS A CA 1
ATOM 1367 C C . LYS A 1 189 ? 46.088 8.133 -20.284 1.00 15.74 189 LYS A C 1
ATOM 1368 O O . LYS A 1 189 ? 45.069 7.829 -19.693 1.00 16.93 189 LYS A O 1
ATOM 1372 N N . HIS A 1 190 ? 47.269 7.616 -19.998 1.00 12.56 190 HIS A N 1
ATOM 1373 C CA . HIS A 1 190 ? 47.476 6.719 -18.859 1.00 9.20 190 HIS A CA 1
ATOM 1374 C C . HIS A 1 190 ? 48.334 7.462 -17.842 1.00 10.32 190 HIS A C 1
ATOM 1375 O O . HIS A 1 190 ? 49.512 7.707 -18.072 1.00 13.51 190 HIS A O 1
ATOM 1382 N N . ILE A 1 191 ? 47.732 7.836 -16.718 1.00 7.94 191 ILE A N 1
ATOM 1383 C CA . ILE A 1 191 ? 48.461 8.582 -15.707 1.00 9.17 191 ILE A CA 1
ATOM 1384 C C . ILE A 1 191 ? 48.480 7.650 -14.477 1.00 8.67 191 ILE A C 1
ATOM 1385 O O . ILE A 1 191 ? 47.448 7.431 -13.836 1.00 11.39 191 ILE A O 1
ATOM 1390 N N . ILE A 1 192 ? 49.632 7.054 -14.193 1.00 8.68 192 ILE A N 1
ATOM 1391 C CA . ILE A 1 192 ? 49.725 6.040 -13.164 1.00 8.90 192 ILE A CA 1
ATOM 1392 C C . ILE A 1 192 ? 50.306 6.679 -11.917 1.00 10.50 192 ILE A C 1
ATOM 1393 O O . ILE A 1 192 ? 51.343 7.324 -11.995 1.00 12.80 192 ILE A O 1
ATOM 1399 N N . THR A 1 193 ? 49.633 6.474 -10.789 1.00 8.45 193 THR A N 1
ATOM 1400 C CA . THR A 1 193 ? 50.102 6.966 -9.511 1.00 8.43 193 THR A CA 1
ATOM 1401 C C . THR A 1 193 ? 50.597 5.832 -8.643 1.00 9.65 193 THR A C 1
ATOM 1402 O O . THR A 1 193 ? 50.104 4.715 -8.712 1.00 10.03 193 THR A O 1
ATOM 1406 N N . THR A 1 194 ? 51.618 6.132 -7.845 1.00 9.26 194 THR A N 1
ATOM 1407 C CA . THR A 1 194 ? 52.228 5.156 -7.010 1.00 9.75 194 THR A CA 1
ATOM 1408 C C . THR A 1 194 ? 52.975 5.838 -5.862 1.00 9.61 194 THR A C 1
ATOM 1409 O O . THR A 1 194 ? 52.959 7.043 -5.737 1.00 9.33 194 THR A O 1
ATOM 1413 N N . THR A 1 195 ? 53.544 5.021 -4.994 1.00 9.51 195 THR A N 1
ATOM 1414 C CA . THR A 1 195 ? 54.352 5.456 -3.862 1.00 9.20 195 THR A CA 1
ATOM 1415 C C . THR A 1 195 ? 55.444 6.448 -4.182 1.00 8.85 195 THR A C 1
ATOM 1416 O O . THR A 1 195 ? 56.115 6.400 -5.239 1.00 10.17 195 THR A O 1
ATOM 1420 N N . ARG A 1 196 ? 55.655 7.360 -3.246 1.00 10.17 196 ARG A N 1
ATOM 1421 C CA . ARG A 1 196 ? 56.781 8.269 -3.301 1.00 9.26 196 ARG A CA 1
ATOM 1422 C C . ARG A 1 196 ? 58.002 7.694 -2.547 1.00 10.34 196 ARG A C 1
ATOM 1423 O O . ARG A 1 196 ? 59.124 7.690 -3.017 1.00 11.62 196 ARG A O 1
ATOM 1431 N N . SER A 1 197 ? 57.734 7.187 -1.363 1.00 10.09 197 SER A N 1
ATOM 1432 C CA . SER A 1 197 ? 58.767 6.849 -0.395 1.00 11.73 197 SER A CA 1
ATOM 1433 C C . SER A 1 197 ? 59.041 5.358 -0.242 1.00 13.53 197 SER A C 1
ATOM 1434 O O . SER A 1 197 ? 60.007 4.985 0.451 1.00 14.31 197 SER A O 1
ATOM 1437 N N . HIS A 1 198 ? 58.246 4.504 -0.883 1.00 12.15 198 HIS A N 1
ATOM 1438 C CA . HIS A 1 198 ? 58.415 3.073 -0.717 1.00 11.86 198 HIS A CA 1
ATOM 1439 C C . HIS A 1 198 ? 58.551 2.296 -2.025 1.00 14.54 198 HIS A C 1
ATOM 1440 O O . HIS A 1 198 ? 58.045 1.175 -2.145 1.00 12.96 198 HIS A O 1
ATOM 1447 N N . SER A 1 199 ? 59.220 2.898 -3.000 1.00 12.33 199 SER A N 1
ATOM 1448 C CA . SER A 1 199 ? 59.440 2.269 -4.295 1.00 10.76 199 SER A CA 1
ATOM 1449 C C . SER A 1 199 ? 60.586 1.247 -4.275 1.00 13.47 199 SER A C 1
ATOM 1450 O O . SER A 1 199 ? 61.403 1.218 -3.350 1.00 14.06 199 SER A O 1
ATOM 1453 N N . ASN A 1 200 ? 60.582 0.413 -5.296 1.00 15.01 200 ASN A N 1
ATOM 1454 C CA . ASN A 1 200 ? 61.633 -0.557 -5.559 1.00 15.02 200 ASN A CA 1
ATOM 1455 C C . ASN A 1 200 ? 61.540 -0.933 -7.040 1.00 17.50 200 ASN A C 1
ATOM 1456 O O . ASN A 1 200 ? 60.661 -0.466 -7.749 1.00 17.28 200 ASN A O 1
ATOM 1461 N N . LYS A 1 201 ? 62.471 -1.749 -7.524 1.00 16.47 201 LYS A N 1
ATOM 1462 C CA . LYS A 1 201 ? 62.505 -2.114 -8.935 1.00 18.37 201 LYS A CA 1
ATOM 1463 C C . LYS A 1 201 ? 61.223 -2.771 -9.427 1.00 15.95 201 LYS A C 1
ATOM 1464 O O . LYS A 1 201 ? 60.773 -2.499 -10.518 1.00 19.28 201 LYS A O 1
ATOM 1467 N N . LEU A 1 202 ? 60.653 -3.661 -8.637 1.00 16.34 202 LEU A N 1
ATOM 1468 C CA . LEU A 1 202 ? 59.447 -4.349 -9.040 1.00 15.11 202 LEU A CA 1
ATOM 1469 C C . LEU A 1 202 ? 58.289 -3.362 -9.252 1.00 13.00 202 LEU A C 1
ATOM 1470 O O . LEU A 1 202 ? 57.513 -3.479 -10.206 1.00 15.14 202 LEU A O 1
ATOM 1475 N N . VAL A 1 203 ? 58.192 -2.383 -8.360 1.00 12.01 203 VAL A N 1
ATOM 1476 C CA . VAL A 1 203 ? 57.139 -1.361 -8.432 1.00 11.68 203 VAL A CA 1
ATOM 1477 C C . VAL A 1 203 ? 57.273 -0.621 -9.755 1.00 12.49 203 VAL A C 1
ATOM 1478 O O . VAL A 1 203 ? 56.309 -0.435 -10.479 1.00 12.41 203 VAL A O 1
ATOM 1482 N N . THR A 1 204 ? 58.488 -0.170 -10.089 1.00 12.75 204 THR A N 1
ATOM 1483 C CA . THR A 1 204 ? 58.668 0.606 -11.303 1.00 16.26 204 THR A CA 1
ATOM 1484 C C . THR A 1 204 ? 58.582 -0.241 -12.574 1.00 15.22 204 THR A C 1
ATOM 1485 O O . THR A 1 204 ? 58.045 0.225 -13.586 1.00 14.91 204 THR A O 1
ATOM 1489 N N . ASP A 1 205 ? 59.050 -1.476 -12.523 1.00 18.48 205 ASP A N 1
ATOM 1490 C CA . ASP A 1 205 ? 58.894 -2.361 -13.680 1.00 18.05 205 ASP A CA 1
ATOM 1491 C C . ASP A 1 205 ? 57.429 -2.664 -14.003 1.00 18.88 205 ASP A C 1
ATOM 1492 O O . ASP A 1 205 ? 57.030 -2.729 -15.188 1.00 17.06 205 ASP A O 1
ATOM 1497 N N . CYS A 1 206 ? 56.611 -2.879 -12.984 1.00 15.46 206 CYS A N 1
ATOM 1498 C CA . CYS A 1 206 ? 55.212 -3.157 -13.230 1.00 16.29 206 CYS A CA 1
ATOM 1499 C C . CYS A 1 206 ? 54.556 -1.946 -13.894 1.00 16.51 206 CYS A C 1
ATOM 1500 O O . CYS A 1 206 ? 53.745 -2.110 -14.796 1.00 16.31 206 CYS A O 1
ATOM 1503 N N . ILE A 1 207 ? 54.908 -0.736 -13.453 1.00 13.37 207 ILE A N 1
ATOM 1504 C CA . ILE A 1 207 ? 54.344 0.485 -14.024 1.00 11.45 207 ILE A CA 1
ATOM 1505 C C . ILE A 1 207 ? 54.751 0.648 -15.503 1.00 15.24 207 ILE A C 1
ATOM 1506 O O . ILE A 1 207 ? 53.958 1.022 -16.321 1.00 14.42 207 ILE A O 1
ATOM 1511 N N . ALA A 1 208 ? 56.005 0.362 -15.803 1.00 13.17 208 ALA A N 1
ATOM 1512 C CA . ALA A 1 208 ? 56.530 0.505 -17.152 1.00 17.44 208 ALA A CA 1
ATOM 1513 C C . ALA A 1 208 ? 55.720 -0.336 -18.147 1.00 16.49 208 ALA A C 1
ATOM 1514 O O . ALA A 1 208 ? 55.477 0.098 -19.271 1.00 17.97 208 ALA A O 1
ATOM 1516 N N . ALA A 1 209 ? 55.275 -1.502 -17.704 1.00 17.23 209 ALA A N 1
ATOM 1517 C CA . ALA A 1 209 ? 54.512 -2.428 -18.554 1.00 17.03 209 ALA A CA 1
ATOM 1518 C C . ALA A 1 209 ? 53.134 -1.858 -18.950 1.00 19.51 209 ALA A C 1
ATOM 1519 O O . ALA A 1 209 ? 52.470 -2.396 -19.866 1.00 21.12 209 ALA A O 1
ATOM 1521 N N . MET A 1 210 ? 52.691 -0.812 -18.248 1.00 17.53 210 MET A N 1
ATOM 1522 C CA . MET A 1 210 ? 51.361 -0.199 -18.464 1.00 16.41 210 MET A CA 1
ATOM 1523 C C . MET A 1 210 ? 51.330 0.852 -19.566 1.00 15.10 210 MET A C 1
ATOM 1524 O O . MET A 1 210 ? 50.273 1.441 -19.855 1.00 14.68 210 MET A O 1
ATOM 1529 N N . ASN A 1 211 ? 52.494 1.157 -20.117 1.00 14.66 211 ASN A N 1
ATOM 1530 C CA . ASN A 1 211 ? 52.629 2.205 -21.125 1.00 15.51 211 ASN A CA 1
ATOM 1531 C C . ASN A 1 211 ? 52.153 3.569 -20.612 1.00 14.80 211 ASN A C 1
ATOM 1532 O O . ASN A 1 211 ? 51.296 4.213 -21.222 1.00 14.05 211 ASN A O 1
ATOM 1537 N N . PRO A 1 212 ? 52.684 4.018 -19.473 1.00 13.55 212 PRO A N 1
ATOM 1538 C CA . PRO A 1 212 ? 52.236 5.296 -18.895 1.00 12.56 212 PRO A CA 1
ATOM 1539 C C . PRO A 1 212 ? 52.609 6.483 -19.756 1.00 12.18 212 PRO A C 1
ATOM 1540 O O . PRO A 1 212 ? 53.688 6.517 -20.380 1.00 14.11 212 PRO A O 1
ATOM 1544 N N . ASP A 1 213 ? 51.715 7.454 -19.803 1.00 11.77 213 ASP A N 1
ATOM 1545 C CA . ASP A 1 213 ? 52.038 8.771 -20.307 1.00 13.99 213 ASP A CA 1
ATOM 1546 C C . ASP A 1 213 ? 52.707 9.665 -19.257 1.00 15.42 213 ASP A C 1
ATOM 1547 O O . ASP A 1 213 ? 53.546 10.519 -19.587 1.00 15.03 213 ASP A O 1
ATOM 1552 N N . ASN A 1 214 ? 52.358 9.436 -17.995 1.00 13.64 214 ASN A N 1
ATOM 1553 C CA . ASN A 1 214 ? 52.928 10.161 -16.879 1.00 12.53 214 ASN A CA 1
ATOM 1554 C C . ASN A 1 214 ? 52.860 9.257 -15.683 1.00 13.13 214 ASN A C 1
ATOM 1555 O O . ASN A 1 214 ? 51.929 8.461 -15.566 1.00 12.91 214 ASN A O 1
ATOM 1563 N N . VAL A 1 215 ? 53.822 9.411 -14.793 1.00 10.11 215 VAL A N 1
ATOM 1564 C CA . VAL A 1 215 ? 53.803 8.697 -13.528 1.00 12.00 215 VAL A CA 1
ATOM 1565 C C . VAL A 1 215 ? 53.875 9.697 -12.380 1.00 13.52 215 VAL A C 1
ATOM 1566 O O . VAL A 1 215 ? 54.783 10.519 -12.338 1.00 16.29 215 VAL A O 1
ATOM 1570 N N . LEU A 1 216 ? 52.942 9.586 -11.445 1.00 11.16 216 LEU A N 1
ATOM 1571 C CA . LEU A 1 216 ? 52.884 10.453 -10.265 1.00 10.94 216 LEU A CA 1
ATOM 1572 C C . LEU A 1 216 ? 53.453 9.643 -9.083 1.00 12.02 216 LEU A C 1
ATOM 1573 O O . LEU A 1 216 ? 53.131 8.466 -8.913 1.00 12.49 216 LEU A O 1
ATOM 1578 N N . ARG A 1 217 ? 54.323 10.277 -8.303 1.00 11.50 217 ARG A N 1
ATOM 1579 C CA . ARG A 1 217 ? 54.860 9.686 -7.089 1.00 12.14 217 ARG A CA 1
ATOM 1580 C C . ARG A 1 217 ? 54.417 10.549 -5.920 1.00 11.73 217 ARG A C 1
ATOM 1581 O O . ARG A 1 217 ? 54.915 11.677 -5.720 1.00 12.72 217 ARG A O 1
ATOM 1589 N N . VAL A 1 218 ? 53.472 10.041 -5.134 1.00 10.15 218 VAL A N 1
ATOM 1590 C CA . VAL A 1 218 ? 52.908 10.805 -4.021 1.00 11.60 218 VAL A CA 1
ATOM 1591 C C . VAL A 1 218 ? 52.712 9.883 -2.807 1.00 9.76 218 VAL A C 1
ATOM 1592 O O . VAL A 1 218 ? 52.670 8.648 -2.946 1.00 9.85 218 VAL A O 1
ATOM 1596 N N . GLY A 1 219 ? 52.603 10.459 -1.616 1.00 10.39 219 GLY A N 1
ATOM 1597 C CA . GLY A 1 219 ? 52.320 9.668 -0.438 1.00 11.69 219 GLY A CA 1
ATOM 1598 C C . GLY A 1 219 ? 50.841 9.395 -0.203 1.00 11.27 219 GLY A C 1
ATOM 1599 O O . GLY A 1 219 ? 49.983 10.168 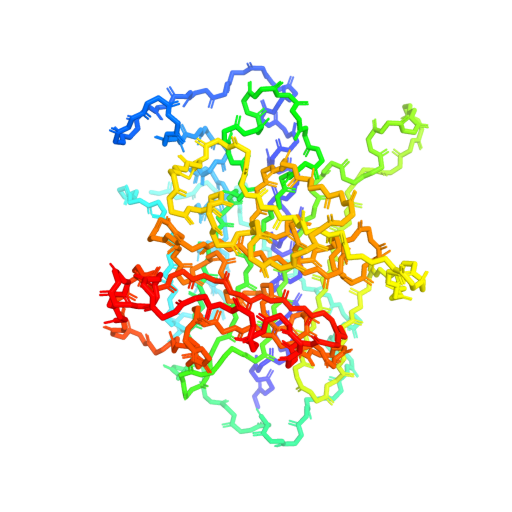-0.633 1.00 11.75 219 GLY A O 1
ATOM 1600 N N . GLY A 1 220 ? 50.571 8.276 0.470 1.00 11.38 220 GLY A N 1
ATOM 1601 C CA . GLY A 1 220 ? 49.253 7.955 0.968 1.00 9.97 220 GLY A CA 1
ATOM 1602 C C . GLY A 1 220 ? 48.385 7.085 0.068 1.00 10.31 220 GLY A C 1
ATOM 1603 O O . GLY A 1 220 ? 48.260 7.333 -1.131 1.00 10.74 220 GLY A O 1
ATOM 1604 N N . ALA A 1 221 ? 47.833 6.033 0.665 1.00 10.85 221 ALA A N 1
ATOM 1605 C CA . ALA A 1 221 ? 46.823 5.188 0.013 1.00 9.68 221 ALA A CA 1
ATOM 1606 C C . ALA A 1 221 ? 45.508 5.963 -0.137 1.00 10.60 221 ALA A C 1
ATOM 1607 O O . ALA A 1 221 ? 44.881 5.949 -1.170 1.00 10.22 221 ALA A O 1
ATOM 1609 N N . GLY A 1 222 ? 45.076 6.668 0.901 1.00 8.78 222 GLY A N 1
ATOM 1610 C CA . GLY A 1 222 ? 43.865 7.469 0.777 1.00 10.97 222 GLY A CA 1
ATOM 1611 C C . GLY A 1 222 ? 44.006 8.539 -0.299 1.00 8.91 222 GLY A C 1
ATOM 1612 O O . GLY A 1 222 ? 43.076 8.793 -1.092 1.00 8.75 222 GLY A O 1
ATOM 1613 N N . ASN A 1 223 ? 45.119 9.238 -0.287 1.00 8.27 223 ASN A N 1
ATOM 1614 C CA . ASN A 1 223 ? 45.396 10.273 -1.266 1.00 6.91 223 ASN A CA 1
ATOM 1615 C C . ASN A 1 223 ? 45.358 9.728 -2.675 1.00 6.94 223 ASN A C 1
ATOM 1616 O O . ASN A 1 223 ? 44.835 10.383 -3.540 1.00 8.38 223 ASN A O 1
ATOM 1621 N N . LYS A 1 224 ? 45.898 8.534 -2.911 1.00 8.34 224 LYS A N 1
ATOM 1622 C CA . LYS A 1 224 ? 45.878 8.011 -4.259 1.00 8.67 224 LYS A CA 1
ATOM 1623 C C . LYS A 1 224 ? 44.472 7.606 -4.699 1.00 8.98 224 LYS A C 1
ATOM 1624 O O . LYS A 1 224 ? 44.106 7.752 -5.875 1.00 8.43 224 LYS A O 1
ATOM 1630 N N . ILE A 1 225 ? 43.642 7.158 -3.783 1.00 7.97 225 ILE A N 1
ATOM 1631 C CA . ILE A 1 225 ? 42.253 6.864 -4.189 1.00 8.55 225 ILE A CA 1
ATOM 1632 C C . ILE A 1 225 ? 41.518 8.169 -4.489 1.00 9.80 225 ILE A C 1
ATOM 1633 O O . ILE A 1 225 ? 40.717 8.234 -5.406 1.00 7.45 225 ILE A O 1
ATOM 1638 N N . ILE A 1 226 ? 41.805 9.224 -3.736 1.00 9.08 226 ILE A N 1
ATOM 1639 C CA . ILE A 1 226 ? 41.241 10.532 -4.044 1.00 8.35 226 ILE A CA 1
ATOM 1640 C C . ILE A 1 226 ? 41.679 11.002 -5.462 1.00 8.10 226 ILE A C 1
ATOM 1641 O O . ILE A 1 226 ? 40.876 11.536 -6.225 1.00 9.13 226 ILE A O 1
ATOM 1646 N N . GLN A 1 227 ? 42.936 10.771 -5.811 1.00 7.85 227 GLN A N 1
ATOM 1647 C CA . GLN A 1 227 ? 43.409 11.076 -7.149 1.00 8.14 227 GLN A CA 1
ATOM 1648 C C . GLN A 1 227 ? 42.601 10.319 -8.206 1.00 8.28 227 GLN A C 1
ATOM 1649 O O . GLN A 1 227 ? 42.325 10.846 -9.265 1.00 9.01 227 GLN A O 1
ATOM 1655 N N . LEU A 1 228 ? 42.250 9.069 -7.924 1.00 8.77 228 LEU A N 1
ATOM 1656 C CA . LEU A 1 228 ? 41.443 8.305 -8.885 1.00 8.48 228 LEU A CA 1
ATOM 1657 C C . LEU A 1 228 ? 40.038 8.886 -9.060 1.00 9.95 228 LEU A C 1
ATOM 1658 O O . LEU A 1 228 ? 39.561 9.063 -10.197 1.00 9.63 228 LEU A O 1
ATOM 1663 N N . ILE A 1 229 ? 39.364 9.144 -7.943 1.00 9.79 229 ILE A N 1
ATOM 1664 C CA . ILE A 1 229 ? 37.980 9.620 -8.029 1.00 9.25 229 ILE A CA 1
ATOM 1665 C C . ILE A 1 229 ? 37.826 11.065 -8.531 1.00 8.57 229 ILE A C 1
ATOM 1666 O O . ILE A 1 229 ? 36.738 11.460 -8.922 1.00 11.03 229 ILE A O 1
ATOM 1671 N N . GLU A 1 230 ? 38.907 11.842 -8.468 1.00 9.65 230 GLU A N 1
ATOM 1672 C CA . GLU A 1 230 ? 38.933 13.235 -8.903 1.00 11.36 230 GLU A CA 1
ATOM 1673 C C . GLU A 1 230 ? 39.603 13.391 -10.259 1.00 11.40 230 GLU A C 1
ATOM 1674 O O . GLU A 1 230 ? 39.762 14.517 -10.765 1.00 13.09 230 GLU A O 1
ATOM 1680 N N . GLY A 1 231 ? 40.024 12.273 -10.850 1.00 10.94 231 GLY A N 1
ATOM 1681 C CA . GLY A 1 231 ? 40.571 12.296 -12.194 1.00 10.88 231 GLY A CA 1
ATOM 1682 C C . GLY A 1 231 ? 41.974 12.843 -12.366 1.00 11.86 231 GLY A C 1
ATOM 1683 O O . GLY A 1 231 ? 42.363 13.260 -13.457 1.00 13.52 231 GLY A O 1
ATOM 1684 N N . LYS A 1 232 ? 42.750 12.862 -11.290 1.00 9.96 232 LYS A N 1
ATOM 1685 C CA . LYS A 1 232 ? 44.132 13.266 -11.354 1.00 10.06 232 LYS A CA 1
ATOM 1686 C C . LYS A 1 232 ? 45.051 12.129 -11.819 1.00 11.19 232 LYS A C 1
ATOM 1687 O O . LYS A 1 232 ? 46.114 12.373 -12.371 1.00 11.17 232 LYS A O 1
ATOM 1693 N N . ALA A 1 233 ? 44.605 10.904 -11.633 1.00 9.99 233 ALA A N 1
ATOM 1694 C CA . ALA A 1 233 ? 45.308 9.716 -12.112 1.00 11.11 233 ALA A CA 1
ATOM 1695 C C . ALA A 1 233 ? 44.315 8.732 -12.684 1.00 9.84 233 ALA A C 1
ATOM 1696 O O . ALA A 1 233 ? 43.140 8.732 -12.303 1.00 10.68 233 ALA A O 1
ATOM 1698 N N . SER A 1 234 ? 44.777 7.884 -13.594 1.00 9.43 234 SER A N 1
ATOM 1699 C CA . SER A 1 234 ? 43.928 6.867 -14.181 1.00 9.48 234 SER A CA 1
ATOM 1700 C C . SER A 1 234 ? 44.100 5.482 -13.558 1.00 10.03 234 SER A C 1
ATOM 1701 O O . SER A 1 234 ? 43.209 4.647 -13.638 1.00 12.12 234 SER A O 1
ATOM 1704 N N . ALA A 1 235 ? 45.240 5.206 -12.921 1.00 9.08 235 ALA A N 1
ATOM 1705 C CA . ALA A 1 235 ? 45.401 3.953 -12.184 1.00 8.52 235 ALA A CA 1
ATOM 1706 C C . ALA A 1 235 ? 46.403 4.137 -11.046 1.00 9.44 235 ALA A C 1
ATOM 1707 O O . ALA A 1 235 ? 47.292 4.976 -11.146 1.00 11.26 235 ALA A O 1
ATOM 1709 N N . TYR A 1 236 ? 46.221 3.346 -10.002 1.00 9.50 236 TYR A N 1
ATOM 1710 C CA . TYR A 1 236 ? 47.108 3.269 -8.834 1.00 8.78 236 TYR A CA 1
ATOM 1711 C C . TYR A 1 236 ? 47.690 1.867 -8.850 1.00 9.88 236 TYR A C 1
ATOM 1712 O O . TYR A 1 236 ? 46.963 0.887 -8.785 1.00 9.95 236 TYR A O 1
ATOM 1721 N N . VAL A 1 237 ? 49.005 1.784 -9.023 1.00 9.05 237 VAL A N 1
ATOM 1722 C CA . VAL A 1 237 ? 49.701 0.515 -9.213 1.00 11.37 237 VAL A CA 1
ATOM 1723 C C . VAL A 1 237 ? 50.888 0.415 -8.258 1.00 10.33 237 VAL A C 1
ATOM 1724 O O . VAL A 1 237 ? 51.833 1.177 -8.377 1.00 10.83 237 VAL A O 1
ATOM 1728 N N . PHE A 1 238 ? 50.821 -0.540 -7.346 1.00 9.44 238 PHE A N 1
ATOM 1729 C CA . PHE A 1 238 ? 51.823 -0.727 -6.305 1.00 11.46 238 PHE A CA 1
ATOM 1730 C C . PHE A 1 238 ? 52.131 -2.205 -6.200 1.00 9.70 238 PHE A C 1
ATOM 1731 O O . PHE A 1 238 ? 51.526 -2.928 -5.404 1.00 11.19 238 PHE A O 1
ATOM 1739 N N . ALA A 1 239 ? 53.100 -2.644 -6.991 1.00 10.46 239 ALA A N 1
ATOM 1740 C CA . ALA A 1 239 ? 53.487 -4.039 -7.080 1.00 11.05 239 ALA A CA 1
ATOM 1741 C C . ALA A 1 239 ? 54.522 -4.386 -6.018 1.00 12.71 239 ALA A C 1
ATOM 1742 O O . ALA A 1 239 ? 55.695 -4.592 -6.308 1.00 13.35 239 ALA A O 1
ATOM 1744 N N . SER A 1 240 ? 54.070 -4.439 -4.779 1.00 11.98 240 SER A N 1
ATOM 1745 C CA . SER A 1 240 ? 54.932 -4.639 -3.653 1.00 13.60 240 SER A CA 1
ATOM 1746 C C . SER A 1 240 ? 54.116 -4.926 -2.409 1.00 14.31 240 SER A C 1
ATOM 1747 O O . SER A 1 240 ? 52.991 -4.469 -2.267 1.00 11.45 240 SER A O 1
ATOM 1750 N N . PRO A 1 241 ? 54.718 -5.620 -1.467 1.00 13.75 241 PRO A N 1
ATOM 1751 C CA . PRO A 1 241 ? 54.166 -5.681 -0.122 1.00 14.09 241 PRO A CA 1
ATOM 1752 C C . PRO A 1 241 ? 54.384 -4.315 0.518 1.00 15.12 241 PRO A C 1
ATOM 1753 O O . PRO A 1 241 ? 55.192 -3.494 -0.016 1.00 17.37 241 PRO A O 1
ATOM 1757 N N . GLY A 1 242 ? 53.782 -4.065 1.668 1.00 17.48 242 GLY A N 1
ATOM 1758 C CA . GLY A 1 242 ? 54.072 -2.832 2.365 1.00 15.11 242 GLY A CA 1
ATOM 1759 C C . GLY A 1 242 ? 52.857 -2.140 2.890 1.00 14.45 242 GLY A C 1
ATOM 1760 O O . GLY A 1 242 ? 52.900 -1.543 3.976 1.00 17.88 242 GLY A O 1
ATOM 1761 N N . CYS A 1 243 ? 51.767 -2.165 2.140 1.00 13.41 243 CYS A N 1
ATOM 1762 C CA . CYS A 1 243 ? 50.550 -1.636 2.733 1.00 15.82 243 CYS A CA 1
ATOM 1763 C C . CYS A 1 243 ? 49.694 -2.722 3.337 1.00 13.96 243 CYS A C 1
ATOM 1764 O O . CYS A 1 243 ? 49.885 -3.908 3.077 1.00 12.65 243 CYS A O 1
ATOM 1768 N N . LYS A 1 244 ? 48.803 -2.290 4.215 1.00 11.87 244 LYS A N 1
ATOM 1769 C CA . LYS A 1 244 ? 48.065 -3.194 5.074 1.00 10.73 244 LYS A CA 1
ATOM 1770 C C . LYS A 1 244 ? 46.561 -2.945 4.935 1.00 10.79 244 LYS A C 1
ATOM 1771 O O . LYS A 1 244 ? 46.120 -2.052 4.205 1.00 9.25 244 LYS A O 1
ATOM 1777 N N . LYS A 1 245 ? 45.765 -3.769 5.593 1.00 8.11 245 LYS A N 1
ATOM 1778 C CA . LYS A 1 245 ? 44.319 -3.696 5.437 1.00 8.22 245 LYS A CA 1
ATOM 1779 C C . LYS A 1 245 ? 43.713 -2.321 5.771 1.00 7.75 245 LYS A C 1
ATOM 1780 O O . LYS A 1 245 ? 42.753 -1.929 5.107 1.00 9.87 245 LYS A O 1
ATOM 1786 N N . TRP A 1 246 ? 44.269 -1.626 6.771 1.00 9.16 246 TRP A N 1
ATOM 1787 C CA . TRP A 1 246 ? 43.805 -0.289 7.154 1.00 7.72 246 TRP A CA 1
ATOM 1788 C C . TRP A 1 246 ? 44.121 0.762 6.099 1.00 8.78 246 TRP A C 1
ATOM 1789 O O . TRP A 1 246 ? 43.453 1.815 6.034 1.00 9.56 246 TRP A O 1
ATOM 1800 N N . ASP A 1 247 ? 45.082 0.445 5.223 1.00 9.04 247 ASP A N 1
ATOM 1801 C CA . ASP A 1 247 ? 45.411 1.326 4.102 1.00 10.20 247 ASP A CA 1
ATOM 1802 C C . ASP A 1 247 ? 44.360 1.245 3.004 1.00 9.36 247 ASP A C 1
ATOM 1803 O O . ASP A 1 247 ? 44.115 2.227 2.334 1.00 10.28 247 ASP A O 1
ATOM 1808 N N . THR A 1 248 ? 43.752 0.073 2.815 1.00 8.48 248 THR A N 1
ATOM 1809 C CA . THR A 1 248 ? 42.895 -0.149 1.669 1.00 8.15 248 THR A CA 1
ATOM 1810 C C . THR A 1 248 ? 41.433 -0.242 2.009 1.00 10.48 248 THR A C 1
ATOM 1811 O O . THR A 1 248 ? 40.605 -0.122 1.107 1.00 10.91 248 THR A O 1
ATOM 1815 N N . CYS A 1 249 ? 41.069 -0.451 3.277 1.00 7.77 249 CYS A N 1
ATOM 1816 C CA . CYS A 1 249 ? 39.660 -0.720 3.603 1.00 7.97 249 CYS A CA 1
ATOM 1817 C C . CYS A 1 249 ? 38.752 0.489 3.250 1.00 7.15 249 CYS A C 1
ATOM 1818 O O . CYS A 1 249 ? 37.863 0.394 2.391 1.00 7.82 249 CYS A O 1
ATOM 1821 N N . ALA A 1 250 ? 38.951 1.611 3.911 1.00 7.24 250 ALA A N 1
ATOM 1822 C CA . ALA A 1 250 ? 38.075 2.747 3.630 1.00 8.06 250 ALA A CA 1
ATOM 1823 C C . ALA A 1 250 ? 38.270 3.218 2.179 1.00 8.10 250 ALA A C 1
ATOM 1824 O O . ALA A 1 250 ? 37.309 3.485 1.499 1.00 8.54 250 ALA A O 1
ATOM 1826 N N . PRO A 1 251 ? 39.485 3.343 1.675 1.00 7.26 251 PRO A N 1
ATOM 1827 C CA . PRO A 1 251 ? 39.613 3.787 0.279 1.00 7.55 251 PRO A CA 1
ATOM 1828 C C . PRO A 1 251 ? 38.945 2.865 -0.741 1.00 7.84 251 PRO A C 1
ATOM 1829 O O . PRO A 1 251 ? 38.408 3.370 -1.731 1.00 8.38 251 PRO A O 1
ATOM 1833 N N . GLU A 1 252 ? 38.957 1.548 -0.556 1.00 9.33 252 GLU A N 1
ATOM 1834 C CA . GLU A 1 252 ? 38.333 0.735 -1.589 1.00 8.91 252 GLU A CA 1
ATOM 1835 C C . GLU A 1 252 ? 36.829 0.929 -1.603 1.00 10.34 252 GLU A C 1
ATOM 1836 O O . GLU A 1 252 ? 36.175 0.845 -2.639 1.00 9.33 252 GLU A O 1
ATOM 1842 N N . VAL A 1 253 ? 36.283 1.222 -0.446 1.00 8.45 253 VAL A N 1
ATOM 1843 C CA . VAL A 1 253 ? 34.823 1.476 -0.383 1.00 9.05 253 VAL A CA 1
ATOM 1844 C C . VAL A 1 253 ? 34.451 2.701 -1.223 1.00 9.32 253 VAL A C 1
ATOM 1845 O O . VAL A 1 253 ? 33.506 2.666 -2.017 1.00 8.53 253 VAL A O 1
ATOM 1849 N N . ILE A 1 254 ? 35.186 3.794 -1.036 1.00 8.25 254 ILE A N 1
ATOM 1850 C CA . ILE A 1 254 ? 34.899 5.026 -1.746 1.00 7.88 254 ILE A CA 1
ATOM 1851 C C . ILE A 1 254 ? 35.008 4.791 -3.248 1.00 9.58 254 ILE A C 1
ATOM 1852 O O . ILE A 1 254 ? 34.126 5.174 -4.043 1.00 8.74 254 ILE A O 1
ATOM 1857 N N . LEU A 1 255 ? 36.078 4.099 -3.657 1.00 8.47 255 LEU A N 1
ATOM 1858 C CA . LEU A 1 255 ? 36.279 3.804 -5.066 1.00 7.85 255 LEU A CA 1
ATOM 1859 C C . LEU A 1 255 ? 35.197 2.849 -5.664 1.00 8.20 255 LEU A C 1
ATOM 1860 O O . LEU A 1 255 ? 34.662 3.099 -6.754 1.00 8.45 255 LEU A O 1
ATOM 1865 N N . HIS A 1 256 ? 34.859 1.799 -4.937 1.00 8.11 256 HIS A N 1
ATOM 1866 C CA . HIS A 1 256 ? 33.845 0.842 -5.374 1.00 9.75 256 HIS A CA 1
ATOM 1867 C C . HIS A 1 256 ? 32.458 1.507 -5.487 1.00 11.20 256 HIS A C 1
ATOM 1868 O O . HIS A 1 256 ? 31.697 1.224 -6.427 1.00 10.91 256 HIS A O 1
ATOM 1875 N N . ALA A 1 257 ? 32.182 2.451 -4.583 1.00 10.19 257 ALA A N 1
ATOM 1876 C CA . ALA A 1 257 ? 30.891 3.154 -4.555 1.00 10.71 257 ALA A CA 1
ATOM 1877 C C . ALA A 1 257 ? 30.649 3.988 -5.793 1.00 11.34 257 ALA A C 1
ATOM 1878 O O . ALA A 1 257 ? 29.486 4.232 -6.141 1.00 13.04 257 ALA A O 1
ATOM 1880 N N . VAL A 1 258 ? 31.709 4.404 -6.490 1.00 9.99 258 VAL A N 1
ATOM 1881 C CA . VAL A 1 258 ? 31.581 5.140 -7.717 1.00 9.59 258 VAL A CA 1
ATOM 1882 C C . VAL A 1 258 ? 32.004 4.331 -8.952 1.00 9.75 258 VAL A C 1
ATOM 1883 O O . VAL A 1 258 ? 32.299 4.901 -10.011 1.00 11.14 258 VAL A O 1
ATOM 1887 N N . GLY A 1 259 ? 31.996 3.007 -8.815 1.00 11.69 259 GLY A N 1
ATOM 1888 C CA . GLY A 1 259 ? 32.141 2.143 -9.959 1.00 12.01 259 GLY A CA 1
ATOM 1889 C C . GLY A 1 259 ? 33.548 1.681 -10.291 1.00 12.03 259 GLY A C 1
ATOM 1890 O O . GLY A 1 259 ? 33.756 1.017 -11.332 1.00 10.93 259 GLY A O 1
ATOM 1891 N N . GLY A 1 260 ? 34.519 2.036 -9.442 1.00 11.10 260 GLY A N 1
ATOM 1892 C CA . GLY A 1 260 ? 35.893 1.573 -9.617 1.00 9.57 260 GLY A CA 1
ATOM 1893 C C . GLY A 1 260 ? 36.147 0.202 -9.024 1.00 8.61 260 GLY A C 1
ATOM 1894 O O . GLY A 1 260 ? 35.216 -0.464 -8.581 1.00 8.43 260 GLY A O 1
ATOM 1895 N N . LYS A 1 261 ? 37.412 -0.212 -9.020 1.00 7.06 261 LYS A N 1
ATOM 1896 C CA . LYS A 1 261 ? 37.818 -1.534 -8.581 1.00 8.21 261 LYS A CA 1
ATOM 1897 C C . LYS A 1 261 ? 39.211 -1.502 -7.995 1.00 7.99 261 LYS A C 1
ATOM 1898 O O . LYS A 1 261 ? 40.113 -0.924 -8.595 1.00 8.63 261 LYS A O 1
ATOM 1904 N N . LEU A 1 262 ? 39.365 -2.141 -6.829 1.00 9.69 262 LEU A N 1
ATOM 1905 C CA . LEU A 1 262 ? 40.664 -2.286 -6.160 1.00 8.41 262 LEU A CA 1
ATOM 1906 C C . LEU A 1 262 ? 40.874 -3.745 -5.773 1.00 8.82 262 LEU A C 1
ATOM 1907 O O . LEU A 1 262 ? 39.978 -4.369 -5.205 1.00 9.45 262 LEU A O 1
ATOM 1912 N N . THR A 1 263 ? 42.026 -4.288 -6.162 1.00 10.01 263 THR A N 1
ATOM 1913 C CA . THR A 1 263 ? 42.418 -5.667 -5.887 1.00 10.12 263 THR A CA 1
ATOM 1914 C C . THR A 1 263 ? 43.907 -5.718 -5.581 1.00 9.52 263 THR A C 1
ATOM 1915 O O . THR A 1 263 ? 44.593 -4.697 -5.529 1.00 10.29 263 THR A O 1
ATOM 1919 N N . ASP A 1 264 ? 44.435 -6.934 -5.445 1.00 11.01 264 ASP A N 1
ATOM 1920 C CA . ASP A 1 264 ? 45.884 -7.077 -5.453 1.00 10.97 264 ASP A CA 1
ATOM 1921 C C . ASP A 1 264 ? 46.355 -7.141 -6.918 1.00 11.68 264 ASP A C 1
ATOM 1922 O O . ASP A 1 264 ? 45.552 -6.928 -7.847 1.00 11.61 264 ASP A O 1
ATOM 1927 N N . ILE A 1 265 ? 47.647 -7.364 -7.134 1.00 11.39 265 ILE A N 1
ATOM 1928 C CA . ILE A 1 265 ? 48.217 -7.278 -8.466 1.00 13.00 265 ILE A CA 1
ATOM 1929 C C . ILE A 1 265 ? 47.725 -8.399 -9.368 1.00 12.54 265 ILE A C 1
ATOM 1930 O O . ILE A 1 265 ? 47.785 -8.262 -10.592 1.00 15.48 265 ILE A O 1
ATOM 1935 N N . HIS A 1 266 ? 47.210 -9.469 -8.784 1.00 13.51 266 HIS A N 1
ATOM 1936 C CA . HIS A 1 266 ? 46.691 -10.619 -9.545 1.00 12.11 266 HIS A CA 1
ATOM 1937 C C . HIS A 1 266 ? 45.224 -10.475 -9.930 1.00 15.87 266 HIS A C 1
ATOM 1938 O O . HIS A 1 266 ? 44.721 -11.248 -10.754 1.00 15.89 266 HIS A O 1
ATOM 1945 N N . GLY A 1 267 ? 44.503 -9.550 -9.285 1.00 13.38 267 GLY A N 1
ATOM 1946 C CA . GLY A 1 267 ? 43.060 -9.448 -9.453 1.00 15.06 267 GLY A CA 1
ATOM 1947 C C . GLY A 1 267 ? 42.227 -9.982 -8.283 1.00 13.89 267 GLY A C 1
ATOM 1948 O O . GLY A 1 267 ? 40.976 -9.956 -8.313 1.00 15.80 267 GLY A O 1
ATOM 1949 N N . ASN A 1 268 ? 42.884 -10.480 -7.249 1.00 14.05 268 ASN A N 1
ATOM 1950 C CA . ASN A 1 268 ? 42.158 -10.990 -6.087 1.00 13.50 268 ASN A CA 1
ATOM 1951 C C . ASN A 1 268 ? 41.597 -9.832 -5.274 1.00 13.51 268 ASN A C 1
ATOM 1952 O O . ASN A 1 268 ? 42.324 -8.913 -4.942 1.00 12.84 268 ASN A O 1
ATOM 1957 N N . PRO A 1 269 ? 40.351 -9.926 -4.844 1.00 13.88 269 PRO A N 1
ATOM 1958 C CA . PRO A 1 269 ? 39.841 -8.954 -3.864 1.00 14.98 269 PRO A CA 1
ATOM 1959 C C . PRO A 1 269 ? 40.580 -9.117 -2.550 1.00 12.48 269 PRO A C 1
ATOM 1960 O O . PRO A 1 269 ? 41.099 -10.202 -2.242 1.00 13.80 269 PRO A O 1
ATOM 1964 N N . LEU A 1 270 ? 40.694 -8.028 -1.811 1.00 11.31 270 LEU A N 1
ATOM 1965 C CA . LEU A 1 270 ? 41.250 -8.076 -0.475 1.00 11.16 270 LEU A CA 1
ATOM 1966 C C . LEU A 1 270 ? 40.141 -8.479 0.509 1.00 12.66 270 LEU A C 1
ATOM 1967 O O . LEU A 1 270 ? 38.968 -8.144 0.298 1.00 13.30 270 LEU A O 1
ATOM 1972 N N . GLN A 1 271 ? 40.529 -9.203 1.564 1.00 13.02 271 GLN A N 1
ATOM 1973 C CA . GLN A 1 271 ? 39.606 -9.656 2.611 1.00 11.63 271 GLN A CA 1
ATOM 1974 C C . GLN A 1 271 ? 39.825 -8.889 3.913 1.00 12.46 271 GLN A C 1
ATOM 1975 O O . GLN A 1 271 ? 40.954 -8.514 4.271 1.00 12.22 271 GLN A O 1
ATOM 1981 N N . TYR A 1 272 ? 38.751 -8.702 4.659 1.00 10.74 272 TYR A N 1
ATOM 1982 C CA . TYR A 1 272 ? 38.762 -7.852 5.834 1.00 9.96 272 TYR A CA 1
ATOM 1983 C C . TYR A 1 272 ? 38.120 -8.451 7.112 1.00 11.65 272 TYR A C 1
ATOM 1984 O O . TYR A 1 272 ? 37.747 -7.728 8.033 1.00 13.60 272 TYR A O 1
ATOM 1993 N N . ASP A 1 273 ? 38.081 -9.775 7.201 1.00 12.55 273 ASP A N 1
ATOM 1994 C CA . ASP A 1 273 ? 37.611 -10.430 8.432 1.00 13.22 273 ASP A CA 1
ATOM 1995 C C . ASP A 1 273 ? 38.644 -10.266 9.553 1.00 13.50 273 ASP A C 1
ATOM 1996 O O . ASP A 1 273 ? 39.808 -9.979 9.320 1.00 13.47 273 ASP A O 1
ATOM 2001 N N . LYS A 1 274 ? 38.209 -10.445 10.793 1.00 14.89 274 LYS A N 1
ATOM 2002 C CA . LYS A 1 274 ? 39.015 -10.151 11.953 1.00 15.98 274 LYS A CA 1
ATOM 2003 C C . LYS A 1 274 ? 40.338 -10.925 12.032 1.00 15.93 274 LYS A C 1
ATOM 2004 O O . LYS A 1 274 ? 41.280 -10.418 12.603 1.00 17.02 274 LYS A O 1
ATOM 2009 N N . GLU A 1 275 ? 40.418 -12.105 11.411 1.00 16.48 275 GLU A N 1
ATOM 2010 C CA . GLU A 1 275 ? 41.616 -12.941 11.525 1.00 17.45 275 GLU A CA 1
ATOM 2011 C C . GLU A 1 275 ? 42.605 -12.836 10.362 1.00 16.10 275 GLU A C 1
ATOM 2012 O O . GLU A 1 275 ? 43.672 -13.476 10.372 1.00 17.57 275 GLU A O 1
ATOM 2016 N N . VAL A 1 276 ? 42.271 -12.039 9.354 1.00 16.50 276 VAL A N 1
ATOM 2017 C CA . VAL A 1 276 ? 43.094 -11.952 8.150 1.00 14.57 276 VAL A CA 1
ATOM 2018 C C . VAL A 1 276 ? 44.442 -11.332 8.449 1.00 13.72 276 VAL A C 1
ATOM 2019 O O . VAL A 1 276 ? 44.570 -10.474 9.348 1.00 14.24 276 VAL A O 1
ATOM 2023 N N . LYS A 1 277 ? 45.466 -11.740 7.699 1.00 13.81 277 LYS A N 1
ATOM 2024 C CA . LYS A 1 277 ? 46.772 -11.123 7.902 1.00 14.09 277 LYS A CA 1
ATOM 2025 C C . LYS A 1 277 ? 46.717 -9.651 7.516 1.00 15.24 277 LYS A C 1
ATOM 2026 O O . LYS A 1 277 ? 45.997 -9.276 6.585 1.00 15.13 277 LYS A O 1
ATOM 2032 N N . HIS A 1 278 ? 47.427 -8.825 8.255 1.00 12.45 278 HIS A N 1
ATOM 2033 C CA . HIS A 1 278 ? 47.341 -7.381 8.024 1.00 12.86 278 HIS A CA 1
ATOM 2034 C C . HIS A 1 278 ? 47.967 -6.994 6.686 1.00 13.14 278 HIS A C 1
ATOM 2035 O O . HIS A 1 278 ? 47.482 -6.085 6.020 1.00 13.17 278 HIS A O 1
ATOM 2042 N N . MET A 1 279 ? 49.083 -7.635 6.339 1.00 13.44 279 MET A N 1
ATOM 2043 C CA . MET A 1 279 ? 49.802 -7.313 5.124 1.00 13.56 279 MET A CA 1
ATOM 2044 C C . MET A 1 279 ? 49.050 -7.631 3.844 1.00 11.43 279 MET A C 1
ATOM 2045 O O . MET A 1 279 ? 48.461 -8.699 3.693 1.00 13.13 279 MET A O 1
ATOM 2050 N N . ASN A 1 280 ? 49.075 -6.665 2.924 1.00 9.77 280 ASN A N 1
ATOM 2051 C CA . ASN A 1 280 ? 48.663 -6.877 1.543 1.00 10.70 280 ASN A CA 1
ATOM 2052 C C . ASN A 1 280 ? 49.899 -7.321 0.748 1.00 11.21 280 ASN A C 1
ATOM 2053 O O . ASN A 1 280 ? 50.632 -6.510 0.136 1.00 12.16 280 ASN A O 1
ATOM 2058 N N . SER A 1 281 ? 50.163 -8.623 0.804 1.00 11.43 281 SER A N 1
ATOM 2059 C CA . SER A 1 281 ? 51.436 -9.149 0.357 1.00 12.19 281 SER A CA 1
ATOM 2060 C C . SER A 1 281 ? 51.622 -9.212 -1.144 1.00 12.99 281 SER A C 1
ATOM 2061 O O . SER A 1 281 ? 52.772 -9.320 -1.602 1.00 13.86 281 SER A O 1
ATOM 2064 N N . ALA A 1 282 ? 50.532 -9.124 -1.898 1.00 13.39 282 ALA A N 1
ATOM 2065 C CA . ALA A 1 282 ? 50.617 -9.098 -3.351 1.00 14.11 282 ALA A CA 1
ATOM 2066 C C . ALA A 1 282 ? 50.275 -7.740 -3.937 1.00 11.57 282 ALA A C 1
ATOM 2067 O O . ALA A 1 282 ? 49.813 -7.645 -5.063 1.00 12.63 282 ALA A O 1
ATOM 2069 N N . GLY A 1 283 ? 50.532 -6.670 -3.188 1.00 12.37 283 GLY A N 1
ATOM 2070 C CA . GLY A 1 283 ? 50.345 -5.329 -3.709 1.00 10.51 283 GLY A CA 1
ATOM 2071 C C . GLY A 1 283 ? 48.905 -4.895 -3.884 1.00 9.80 283 GLY A C 1
ATOM 2072 O O . GLY A 1 283 ? 47.988 -5.547 -3.399 1.00 10.66 283 GLY A O 1
ATOM 2073 N N . VAL A 1 284 ? 48.771 -3.769 -4.572 1.00 8.61 284 VAL A N 1
ATOM 2074 C CA . VAL A 1 284 ? 47.501 -3.062 -4.814 1.00 9.95 284 VAL A CA 1
ATOM 2075 C C . VAL A 1 284 ? 47.444 -2.545 -6.266 1.00 9.48 284 VAL A C 1
ATOM 2076 O O . VAL A 1 284 ? 48.398 -1.940 -6.785 1.00 9.92 284 VAL A O 1
ATOM 2080 N N . LEU A 1 285 ? 46.322 -2.829 -6.919 1.00 9.02 285 LEU A N 1
ATOM 2081 C CA . LEU A 1 285 ? 45.986 -2.347 -8.248 1.00 8.50 285 LEU A CA 1
ATOM 2082 C C . LEU A 1 285 ? 44.593 -1.782 -8.171 1.00 8.36 285 LEU A C 1
ATOM 2083 O O . LEU A 1 285 ? 43.655 -2.483 -7.765 1.00 8.46 285 LEU A O 1
ATOM 2088 N N . ALA A 1 286 ? 44.458 -0.518 -8.555 1.00 8.66 286 ALA A N 1
ATOM 2089 C CA . ALA A 1 286 ? 43.167 0.167 -8.502 1.00 7.84 286 ALA A CA 1
ATOM 2090 C C . ALA A 1 286 ? 42.951 1.129 -9.657 1.00 6.85 286 ALA A C 1
ATOM 2091 O O . ALA A 1 286 ? 43.894 1.799 -10.140 1.00 9.98 286 ALA A O 1
ATOM 2093 N N . ALA A 1 287 ? 41.695 1.244 -10.090 1.00 8.55 287 ALA A N 1
ATOM 2094 C CA . ALA A 1 287 ? 41.318 2.237 -11.098 1.00 8.87 287 ALA A CA 1
ATOM 2095 C C . ALA A 1 287 ? 39.847 2.583 -10.947 1.00 8.54 287 ALA A C 1
ATOM 2096 O O . ALA A 1 287 ? 39.042 1.762 -10.482 1.00 8.05 287 ALA A O 1
ATOM 2098 N N . LEU A 1 288 ? 39.484 3.780 -11.402 1.00 9.00 288 LEU A N 1
ATOM 2099 C CA . LEU A 1 288 ? 38.092 4.188 -11.498 1.00 8.96 288 LEU A CA 1
ATOM 2100 C C . LEU A 1 288 ? 37.471 3.595 -12.764 1.00 9.58 288 LEU A C 1
ATOM 2101 O O . LEU A 1 288 ? 36.370 3.027 -12.713 1.00 11.96 288 LEU A O 1
ATOM 2106 N N . ARG A 1 289 ? 38.166 3.786 -13.877 1.00 9.73 289 ARG A N 1
ATOM 2107 C CA . ARG A 1 289 ? 37.710 3.278 -15.175 1.00 12.10 289 ARG A CA 1
ATOM 2108 C C . ARG A 1 289 ? 38.852 2.512 -15.830 1.00 12.33 289 ARG A C 1
ATOM 2109 O O . ARG A 1 289 ? 40.016 2.767 -15.529 1.00 11.28 289 ARG A O 1
ATOM 2117 N N . ASN A 1 290 ? 38.517 1.590 -16.740 1.00 10.97 290 ASN A N 1
ATOM 2118 C CA . ASN A 1 290 ? 39.522 0.831 -17.467 1.00 11.00 290 ASN A CA 1
ATOM 2119 C C . ASN A 1 290 ? 40.418 -0.050 -16.603 1.00 8.82 290 ASN A C 1
ATOM 2120 O O . ASN A 1 290 ? 41.540 -0.374 -16.999 1.00 10.19 290 ASN A O 1
ATOM 2125 N N . TYR A 1 291 ? 39.908 -0.478 -15.444 1.00 10.24 291 TYR A N 1
ATOM 2126 C CA . TYR A 1 291 ? 40.632 -1.427 -14.597 1.00 10.34 291 TYR A CA 1
ATOM 2127 C C . TYR A 1 291 ? 41.170 -2.653 -15.396 1.00 9.71 291 TYR A C 1
ATOM 2128 O O . TYR A 1 291 ? 42.300 -3.093 -15.208 1.00 11.17 291 TYR A O 1
ATOM 2137 N N . GLU A 1 292 ? 40.346 -3.192 -16.295 1.00 11.29 292 GLU A N 1
ATOM 2138 C CA . GLU A 1 292 ? 40.749 -4.413 -16.988 1.00 11.77 292 GLU A CA 1
ATOM 2139 C C . GLU A 1 292 ? 41.975 -4.178 -17.873 1.00 10.49 292 GLU A C 1
ATOM 2140 O O . GLU A 1 292 ? 42.773 -5.102 -18.040 1.00 10.71 292 GLU A O 1
ATOM 2146 N N . TYR A 1 293 ? 42.141 -2.975 -18.410 1.00 9.11 293 TYR A N 1
ATOM 2147 C CA . TYR A 1 293 ? 43.349 -2.658 -19.165 1.00 9.66 293 TYR A CA 1
ATOM 2148 C C . TYR A 1 293 ? 44.571 -2.802 -18.253 1.00 10.62 293 TYR A C 1
ATOM 2149 O O . TYR A 1 293 ? 45.553 -3.499 -18.583 1.00 10.29 293 TYR A O 1
ATOM 2158 N N . TYR A 1 294 ? 44.570 -2.090 -17.121 1.00 10.10 294 TYR A N 1
ATOM 2159 C CA . TYR A 1 294 ? 45.722 -2.159 -16.261 1.00 9.98 294 TYR A CA 1
ATOM 2160 C C . TYR A 1 294 ? 46.009 -3.579 -15.738 1.00 11.04 294 TYR A C 1
ATOM 2161 O O . TYR A 1 294 ? 47.143 -4.011 -15.758 1.00 12.65 294 TYR A O 1
ATOM 2170 N N . ALA A 1 295 ? 44.969 -4.313 -15.337 1.00 11.61 295 ALA A N 1
ATOM 2171 C CA . ALA A 1 295 ? 45.109 -5.678 -14.904 1.00 11.36 295 ALA A CA 1
ATOM 2172 C C . ALA A 1 295 ? 45.781 -6.534 -15.988 1.00 11.21 295 ALA A C 1
ATOM 2173 O O . ALA A 1 295 ? 46.615 -7.391 -15.695 1.00 13.56 295 ALA A O 1
ATOM 2175 N N . SER A 1 296 ? 45.400 -6.297 -17.234 1.00 11.47 296 SER A N 1
ATOM 2176 C CA . SER A 1 296 ? 45.901 -7.111 -18.354 1.00 12.65 296 SER A CA 1
ATOM 2177 C C . SER A 1 296 ? 47.373 -6.876 -18.626 1.00 15.16 296 SER A C 1
ATOM 2178 O O . SER A 1 296 ? 48.027 -7.701 -19.268 1.00 15.13 296 SER A O 1
ATOM 2181 N N . ARG A 1 297 ? 47.911 -5.758 -18.146 1.00 13.75 297 ARG A N 1
ATOM 2182 C CA . ARG A 1 297 ? 49.277 -5.389 -18.443 1.00 14.05 297 ARG A CA 1
ATOM 2183 C C . ARG A 1 297 ? 50.262 -5.810 -17.364 1.00 13.92 297 ARG A C 1
ATOM 2184 O O . ARG A 1 297 ? 51.482 -5.734 -17.577 1.00 14.45 297 ARG A O 1
ATOM 2192 N N . VAL A 1 298 ? 49.775 -6.301 -16.222 1.00 14.30 298 VAL A N 1
ATOM 2193 C CA . VAL A 1 298 ? 50.702 -6.775 -15.184 1.00 15.23 298 VAL A CA 1
ATOM 2194 C C . VAL A 1 298 ? 51.514 -7.961 -15.737 1.00 14.10 298 VAL A C 1
ATOM 2195 O O . VAL A 1 298 ? 50.950 -8.952 -16.162 1.00 16.71 298 VAL A O 1
ATOM 2199 N N . PRO A 1 299 ? 52.833 -7.849 -15.758 1.00 16.46 299 PRO A N 1
ATOM 2200 C CA . PRO A 1 299 ? 53.662 -8.937 -16.274 1.00 18.18 299 PRO A CA 1
ATOM 2201 C C . PRO A 1 299 ? 53.605 -10.173 -15.400 1.00 19.02 299 PRO A C 1
ATOM 2202 O O . PRO A 1 299 ? 53.466 -10.112 -14.173 1.00 15.95 299 PRO A O 1
ATOM 2206 N N . GLU A 1 300 ? 53.723 -11.328 -16.047 1.00 19.63 300 GLU A N 1
ATOM 2207 C CA . GLU A 1 300 ? 53.737 -12.587 -15.326 1.00 20.16 300 GLU A CA 1
ATOM 2208 C C . GLU A 1 300 ? 54.876 -12.669 -14.308 1.00 19.30 300 GLU A C 1
ATOM 2209 O O . GLU A 1 300 ? 54.711 -13.242 -13.229 1.00 18.95 300 GLU A O 1
ATOM 2211 N N . SER A 1 301 ? 56.011 -12.075 -14.632 1.00 19.60 301 SER A N 1
ATOM 2212 C CA . SER A 1 301 ? 57.156 -12.115 -13.744 1.00 20.19 301 SER A CA 1
ATOM 2213 C C . SER A 1 301 ? 56.898 -11.337 -12.460 1.00 19.99 301 SER A C 1
ATOM 2214 O O . SER A 1 301 ? 57.396 -11.682 -11.405 1.00 21.50 301 SER A O 1
ATOM 2217 N N . VAL A 1 302 ? 56.095 -10.282 -12.571 1.00 18.47 302 VAL A N 1
ATOM 2218 C CA . VAL A 1 302 ? 55.708 -9.513 -11.405 1.00 15.31 302 VAL A CA 1
ATOM 2219 C C . VAL A 1 302 ? 54.776 -10.356 -10.538 1.00 15.44 302 VAL A C 1
ATOM 2220 O O . VAL A 1 302 ? 54.945 -10.469 -9.309 1.00 16.94 302 VAL A O 1
ATOM 2224 N N . LYS A 1 303 ? 53.813 -11.003 -11.171 1.00 14.97 303 LYS A N 1
ATOM 2225 C CA . LYS A 1 303 ? 52.923 -11.892 -10.436 1.00 16.20 303 LYS A CA 1
ATOM 2226 C C . LYS A 1 303 ? 53.678 -13.022 -9.714 1.00 19.07 303 LYS A C 1
ATOM 2227 O O . LYS A 1 303 ? 53.409 -13.293 -8.556 1.00 18.24 303 LYS A O 1
ATOM 2233 N N . SER A 1 304 ? 54.632 -13.669 -10.363 1.00 19.10 304 SER A N 1
ATOM 2234 C CA . SER A 1 304 ? 55.301 -14.773 -9.642 1.00 21.88 304 SER A CA 1
ATOM 2235 C C . SER A 1 304 ? 56.087 -14.277 -8.455 1.00 20.23 304 SER A C 1
ATOM 2236 O O . SER A 1 304 ? 56.341 -15.044 -7.537 1.00 21.71 304 SER A O 1
ATOM 2240 N N . ALA A 1 305 ? 56.496 -13.007 -8.466 1.00 18.31 305 ALA A N 1
ATOM 2241 C CA . ALA A 1 305 ? 57.248 -12.450 -7.331 1.00 18.26 305 ALA A CA 1
ATOM 2242 C C . ALA A 1 305 ? 56.415 -12.079 -6.086 1.00 19.24 305 ALA A C 1
ATOM 2243 O O . ALA A 1 305 ? 56.953 -11.912 -4.989 1.00 21.41 305 ALA A O 1
ATOM 2245 N N . LEU A 1 306 ? 55.107 -11.976 -6.252 1.00 16.11 306 LEU A N 1
ATOM 2246 C CA . LEU A 1 306 ? 54.218 -11.442 -5.227 1.00 17.35 306 LEU A CA 1
ATOM 2247 C C . LEU A 1 306 ? 53.152 -12.472 -4.839 1.00 17.12 306 LEU A C 1
ATOM 2248 O O . LEU A 1 306 ? 52.183 -12.691 -5.563 1.00 21.58 306 LEU A O 1
ATOM 2253 N N . ILE A 1 307 ? 53.366 -13.132 -3.725 1.00 17.79 307 ILE A N 1
ATOM 2254 C CA . ILE A 1 307 ? 52.439 -14.137 -3.253 1.00 18.36 307 ILE A CA 1
ATOM 2255 C C . ILE A 1 307 ? 51.419 -13.546 -2.315 1.00 17.17 307 ILE A C 1
ATOM 2256 O O . ILE A 1 307 ? 51.786 -12.897 -1.328 1.00 19.39 307 ILE A O 1
ATOM 2262 N N . PRO A 1 308 ? 50.143 -13.777 -2.611 1.00 17.65 308 PRO A N 1
ATOM 2263 C CA . PRO A 1 308 ? 49.068 -13.263 -1.752 1.00 18.75 308 PRO A CA 1
ATOM 2264 C C . PRO A 1 308 ? 49.029 -13.951 -0.395 1.00 22.94 308 PRO A C 1
ATOM 2265 O O . PRO A 1 308 ? 49.566 -15.071 -0.311 1.00 22.64 308 PRO A O 1
#

Solvent-accessible surface area: 12525 Å² total; per-residue (Å²): 116,64,12,2,0,83,0,0,0,1,0,50,14,0,0,82,52,0,0,67,10,0,54,60,4,50,85,124,56,101,29,27,92,70,111,78,124,42,63,49,42,22,18,0,67,0,0,61,55,0,15,58,0,0,34,32,0,0,48,134,52,4,98,131,17,33,39,26,21,52,8,142,47,177,125,55,78,56,53,19,48,44,82,28,70,18,105,108,5,42,150,61,102,28,12,97,114,28,72,90,11,110,22,86,67,0,14,0,0,0,2,0,2,10,11,15,49,6,2,37,75,39,68,19,55,17,0,0,0,0,0,0,0,0,43,138,7,122,3,4,0,0,0,0,6,11,0,14,89,63,71,149,67,36,142,145,30,122,72,19,36,14,0,29,0,0,42,62,57,16,15,84,45,32,144,65,132,99,24,70,106,79,64,46,24,0,0,2,10,102,27,91,40,70,92,50,0,62,75,0,8,70,30,0,92,38,91,79,60,43,113,30,4,11,9,0,14,7,1,6,19,1,0,31,11,117,2,16,0,8,0,12,0,5,63,43,14,58,8,15,16,2,0,0,0,12,0,0,0,54,28,24,58,12,85,3,2,5,2,64,28,63,97,20,85,0,58,109,128,32,105,77,68,3,22,2,0,0,0,0,0,10,82,108,18,118,61,2,23,85,96,9,37,81,83,2,74,86,63,9,127,88

InterPro domains:
  IPR000760 Inositol monophosphatase-like [PF00459] (12-298)
  IPR000760 Inositol monophosphatase-like [PR00377] (45-65)
  IPR000760 Inositol monophosphatase-like [PR00377] (67-83)
  IPR000760 Inositol monophosphatase-like [PR00377] (243-267)
  IPR020550 Inositol monophosphatase, conserved site [PS00630] (246-260)
  IPR020583 Inositol monophosphatase, metal-binding site [PS00629] (114-126)
  IPR050725 CysQ/Inositol Monophosphatase [PTHR43028] (6-295)

CATH classification: 3.30.540.10 (+1 more: 3.40.190.80)

Radius of gyration: 18.26 Å; Cα contacts (8 Å, |Δi|>4): 695; chains: 1; bounding box: 46×48×54 Å

Organism: Rattus norvegicus (NCBI:txid10116)

B-factor: mean 16.86, std 9.52, range [6.16, 61.17]